Protein AF-A0A2D4SLF9-F1 (afdb_monomer)

Sequence (231 aa):
MPEAYGYCLYKFSGGFRSAQEIEHFCPQAGAWEMECRHAWVSGRMQPDSGYKTEDLIKVCGENPDCTFELIDFRPENDILAQIDLCTNHVKKHIQDCVGHAMQRWWYTKPDAEEVARVLKNSSPVPDRVAFYAAASVQCSGIGTCEGDPYLVRICKKNLRHFKKYPKTCPPQEEPKMENQFSPTELTPQAGHGAKGTNVRPPPKFDKPPQGIPPKPRQGHVAPQNKAQKNP

Radius of gyration: 27.39 Å; Cα contacts (8 Å, |Δi|>4): 243; chains: 1; bounding box: 56×65×75 Å

Solvent-accessible surface area (backbone atoms only — not comparable to full-atom values): 14034 Å² total; per-residue (Å²): 111,69,64,62,54,4,50,48,49,28,76,49,25,63,72,55,90,48,70,69,51,45,72,63,49,24,71,70,14,56,96,32,22,59,58,14,32,28,48,33,45,64,76,41,58,54,82,84,60,79,56,55,70,71,61,48,46,58,57,24,59,87,36,41,65,42,32,39,53,47,49,68,71,55,64,58,90,51,64,67,62,36,43,52,51,24,63,77,60,20,62,93,46,30,66,56,47,37,37,53,50,41,51,55,50,53,58,69,63,66,52,40,66,54,45,35,55,56,34,49,51,86,60,100,52,40,69,50,54,17,45,47,48,19,38,37,28,68,68,70,68,35,49,64,76,48,57,30,71,69,37,26,54,50,11,55,51,41,33,55,48,36,73,75,38,62,86,70,46,76,83,71,69,76,81,77,82,71,84,75,78,68,84,76,77,80,63,80,78,86,72,80,85,81,82,86,76,86,79,75,76,80,83,80,85,88,71,81,83,79,81,80,81,83,80,82,83,80,78,90,78,80,86,81,86,75,88,84,80,86,132

Mean predicted aligned error: 12.32 Å

Secondary structure (DSSP, 8-state):
-HHHHHHHHHHHGGG--SHHHHHHHGGGGGGGHHHHHHHHHHTT-SGGGS--HHHHHHHHTT-HHHHHHHHHHS--SSHHHHHHHHHHH-GGGHHHHHHHHHHHHHHT---HHHHHHHHHS--SSHHHHHHHHHHHHHHS--S-S-SSHHHHHHHHHHHHHHHH-GGGSPP-----------GGG--------------PPPPP---PPPPPPPPPPPPP-----------

pLDDT: mean 85.23, std 20.79, range [36.41, 98.69]

Foldseek 3Di:
DQQVQLVVLLVCLLVDDDLVVLVVRLVSSPVCSLSSLLVNLVNQLPPPSPDDLVSSLVSNPLPLVSNLVSCLSDDDPQLVVQLVSLVPRNPPCSQVSNLSSLLVVLLVLDAQVSLQVQLQDDHPNLLSNLLSSLLSCQVVVHHALDHDPVSSVNNVVNVVVCVVPVVPRDDSDDPPPPPVCPVPPPDPPPDDDDPDDDDDDDDDPPDDDDDDDDDDDDDDDDDDDDDDDDD

Nearest PDB structures (foldseek):
  6u1s-assembly1_A  TM=1.956E-01  e=3.935E-01  synthetic construct
  6vfk-assembly1_B  TM=1.740E-01  e=1.161E+00  synthetic construct
  5k7v-assembly1_B  TM=1.605E-01  e=1.540E+00  synthetic construct

Structure (mmCIF, N/CA/C/O backbone):
data_AF-A0A2D4SLF9-F1
#
_entry.id   AF-A0A2D4SLF9-F1
#
loop_
_atom_site.group_PDB
_atom_site.id
_atom_site.type_symbol
_atom_site.label_atom_id
_atom_site.label_alt_id
_atom_site.label_comp_id
_atom_site.label_asym_id
_atom_site.label_entity_id
_atom_site.label_seq_id
_atom_site.pdbx_PDB_ins_code
_atom_site.Cartn_x
_atom_site.Cartn_y
_atom_site.Cartn_z
_atom_site.occupancy
_atom_site.B_iso_or_equiv
_atom_site.auth_seq_id
_atom_site.auth_comp_id
_atom_site.auth_asym_id
_atom_site.auth_atom_id
_atom_site.pdbx_PDB_model_num
ATOM 1 N N . MET A 1 1 ? 12.244 15.107 -32.656 1.00 62.19 1 MET A N 1
ATOM 2 C CA . MET A 1 1 ? 12.741 13.744 -32.963 1.00 62.19 1 MET A CA 1
ATOM 3 C C . MET A 1 1 ? 12.921 12.905 -31.695 1.00 62.19 1 MET A C 1
ATOM 5 O O . MET A 1 1 ? 12.335 11.831 -31.678 1.00 62.19 1 MET A O 1
ATOM 9 N N . PRO A 1 2 ? 13.607 13.368 -30.625 1.00 78.50 2 PRO A N 1
ATOM 10 C CA . PRO A 1 2 ? 13.769 12.573 -29.394 1.00 78.50 2 PRO A CA 1
ATOM 11 C C . PRO A 1 2 ? 12.442 12.174 -28.727 1.00 78.50 2 PRO A C 1
ATOM 13 O O . PRO A 1 2 ? 12.288 11.050 -28.270 1.00 78.50 2 PRO A O 1
ATOM 16 N N . GLU A 1 3 ? 11.452 13.068 -28.756 1.00 88.44 3 GLU A N 1
ATOM 17 C CA . GLU A 1 3 ? 10.141 12.843 -28.136 1.00 88.44 3 GLU A CA 1
ATOM 18 C C . GLU A 1 3 ? 9.325 11.725 -28.807 1.00 88.44 3 GLU A C 1
ATOM 20 O O . GLU A 1 3 ? 8.738 10.895 -28.120 1.00 88.44 3 GLU A O 1
ATOM 25 N N . ALA A 1 4 ? 9.341 11.648 -30.144 1.00 94.38 4 ALA A N 1
ATOM 26 C CA . ALA A 1 4 ? 8.641 10.594 -30.881 1.00 94.38 4 ALA A CA 1
ATOM 27 C C . ALA A 1 4 ? 9.269 9.213 -30.631 1.00 94.38 4 ALA A C 1
ATOM 29 O O . ALA A 1 4 ? 8.551 8.232 -30.471 1.00 94.38 4 ALA A O 1
ATOM 30 N N . TYR A 1 5 ? 10.603 9.142 -30.556 1.00 95.31 5 TYR A N 1
ATOM 31 C CA . TYR A 1 5 ? 11.306 7.901 -30.230 1.00 95.31 5 TYR A CA 1
ATOM 32 C C . TYR A 1 5 ? 10.995 7.429 -28.804 1.00 95.31 5 TYR A C 1
ATOM 34 O O . TYR A 1 5 ? 10.638 6.268 -28.616 1.00 95.31 5 TYR A O 1
ATOM 42 N N . GLY A 1 6 ? 11.049 8.328 -27.816 1.00 96.31 6 GLY A N 1
ATOM 43 C CA . GLY A 1 6 ? 10.743 7.969 -26.431 1.00 96.31 6 GLY A CA 1
ATOM 44 C C . GLY A 1 6 ? 9.296 7.531 -26.222 1.00 96.31 6 GLY A C 1
ATOM 45 O O . GLY A 1 6 ? 9.049 6.522 -25.566 1.00 96.31 6 GLY A O 1
ATOM 46 N N . TYR A 1 7 ? 8.345 8.203 -26.877 1.00 96.62 7 TYR A N 1
ATOM 47 C CA . TYR A 1 7 ? 6.951 7.764 -26.882 1.00 96.62 7 TYR A CA 1
ATOM 48 C C . TYR A 1 7 ? 6.787 6.361 -27.484 1.00 96.62 7 TYR A C 1
ATOM 50 O O . TYR A 1 7 ? 6.051 5.542 -26.934 1.00 96.62 7 TYR A O 1
ATOM 58 N N . CYS A 1 8 ? 7.492 6.051 -28.580 1.00 97.31 8 CYS A N 1
ATOM 59 C CA . CYS A 1 8 ? 7.493 4.705 -29.154 1.00 97.31 8 CYS A CA 1
ATOM 60 C C . CYS A 1 8 ? 8.039 3.668 -28.164 1.00 97.31 8 CYS A C 1
ATOM 62 O O . CYS A 1 8 ? 7.393 2.643 -27.965 1.00 97.31 8 CYS A O 1
ATOM 64 N N . LEU A 1 9 ? 9.176 3.929 -27.507 1.00 97.06 9 LEU A N 1
ATOM 65 C CA . LEU A 1 9 ? 9.727 3.014 -26.499 1.00 97.06 9 LEU A CA 1
ATOM 66 C C . LEU A 1 9 ? 8.727 2.735 -25.374 1.00 97.06 9 LEU A C 1
ATOM 68 O O . LEU A 1 9 ? 8.498 1.575 -25.045 1.00 97.06 9 LEU A O 1
ATOM 72 N N . TYR A 1 10 ? 8.078 3.775 -24.848 1.00 96.69 10 TYR A N 1
ATOM 73 C CA . TYR A 1 10 ? 6.997 3.624 -23.875 1.00 96.69 10 TYR A CA 1
ATOM 74 C C . TYR A 1 10 ? 5.847 2.764 -24.425 1.00 96.69 10 TYR A C 1
ATOM 76 O O . TYR A 1 10 ? 5.429 1.809 -23.775 1.00 96.69 10 TYR A O 1
ATOM 84 N N . LYS A 1 11 ? 5.347 3.041 -25.636 1.00 97.56 11 LYS A N 1
ATOM 85 C CA . LYS A 1 11 ? 4.220 2.288 -26.216 1.00 97.56 11 LYS A CA 1
ATOM 86 C C . LYS A 1 11 ? 4.521 0.817 -26.472 1.00 97.56 11 LYS A C 1
ATOM 88 O O . LYS A 1 11 ? 3.605 0.003 -26.391 1.00 97.56 11 LYS A O 1
ATOM 93 N N . PHE A 1 12 ? 5.772 0.475 -26.753 1.00 97.06 12 PHE A N 1
ATOM 94 C CA . PHE A 1 12 ? 6.199 -0.906 -26.959 1.00 97.06 12 PHE A CA 1
ATOM 95 C C . PHE A 1 12 ? 6.767 -1.563 -25.698 1.00 97.06 12 PHE A C 1
ATOM 97 O O . PHE A 1 12 ? 7.133 -2.739 -25.759 1.00 97.06 12 PHE A O 1
ATOM 104 N N . SER A 1 13 ? 6.796 -0.866 -24.553 1.00 97.38 13 SER A N 1
ATOM 105 C CA . SER A 1 13 ? 7.504 -1.365 -23.377 1.00 97.38 13 SER A CA 1
ATOM 106 C C . SER A 1 13 ? 6.930 -2.670 -22.845 1.00 97.38 13 SER A C 1
ATOM 108 O O . SER A 1 13 ? 7.692 -3.528 -22.423 1.00 97.38 13 SER A O 1
ATOM 110 N N . GLY A 1 14 ? 5.621 -2.909 -22.981 1.00 95.12 14 GLY A N 1
ATOM 111 C CA . GLY A 1 14 ? 4.998 -4.185 -22.610 1.00 95.12 14 GLY A CA 1
ATOM 112 C C . GLY A 1 14 ? 5.619 -5.418 -23.291 1.00 95.12 14 GLY A C 1
ATOM 113 O O . GLY A 1 14 ? 5.587 -6.506 -22.715 1.00 95.12 14 GLY A O 1
ATOM 114 N N . GLY A 1 15 ? 6.228 -5.246 -24.472 1.00 96.81 15 GLY A N 1
ATOM 115 C CA . GLY A 1 15 ? 6.901 -6.304 -25.230 1.00 96.81 15 GLY A CA 1
ATOM 116 C C . GLY A 1 15 ? 8.320 -6.643 -24.762 1.00 96.81 15 GLY A C 1
ATOM 117 O O . GLY A 1 15 ? 8.857 -7.664 -25.195 1.00 96.81 15 GLY A O 1
ATOM 118 N N . PHE A 1 16 ? 8.927 -5.835 -23.886 1.00 97.62 16 PHE A N 1
ATOM 119 C CA . PHE A 1 16 ? 10.242 -6.141 -23.322 1.00 97.62 16 PHE A CA 1
ATOM 120 C C . PHE A 1 16 ? 10.169 -7.399 -22.454 1.00 97.62 16 PHE A C 1
ATOM 122 O O . PHE A 1 16 ? 9.265 -7.564 -21.637 1.00 97.62 16 PHE A O 1
ATOM 129 N N . ARG A 1 17 ? 11.108 -8.321 -22.628 1.00 96.94 17 ARG A N 1
ATOM 130 C CA . ARG A 1 17 ? 11.073 -9.673 -22.059 1.00 96.94 17 ARG A CA 1
ATOM 131 C C . ARG A 1 17 ? 11.616 -9.745 -20.643 1.00 96.94 17 ARG A C 1
ATOM 133 O O . ARG A 1 17 ? 11.305 -10.697 -19.936 1.00 96.94 17 ARG A O 1
ATOM 140 N N . SER A 1 18 ? 12.423 -8.773 -20.231 1.00 97.50 18 SER A N 1
ATOM 141 C CA . SER A 1 18 ? 13.117 -8.819 -18.948 1.00 97.50 18 SER A CA 1
ATOM 142 C C . SER A 1 18 ? 13.306 -7.439 -18.326 1.00 97.50 18 SER A C 1
ATOM 144 O O . SER A 1 18 ? 13.253 -6.418 -19.007 1.00 97.50 18 SER A O 1
ATOM 146 N N . ALA A 1 19 ? 13.576 -7.416 -17.019 1.00 97.19 19 ALA A N 1
ATOM 147 C CA . ALA A 1 19 ? 13.911 -6.185 -16.310 1.00 97.19 19 ALA A CA 1
ATOM 148 C C . ALA A 1 19 ? 15.219 -5.558 -16.834 1.00 97.19 19 ALA A C 1
ATOM 150 O O . ALA A 1 19 ? 15.362 -4.342 -16.836 1.00 97.19 19 ALA A O 1
ATOM 151 N N . GLN A 1 20 ? 16.160 -6.364 -17.340 1.00 97.50 20 GLN A N 1
ATOM 152 C CA . GLN A 1 20 ? 17.400 -5.854 -17.934 1.00 97.50 20 GLN A CA 1
ATOM 153 C C . GLN A 1 20 ? 17.134 -5.032 -19.201 1.00 97.50 20 GLN A C 1
ATOM 155 O O . GLN A 1 20 ? 17.800 -4.024 -19.425 1.00 97.50 20 GLN A O 1
ATOM 160 N N . GLU A 1 21 ? 16.151 -5.431 -20.016 1.00 97.88 21 GLU A N 1
ATOM 161 C CA . GLU A 1 21 ? 15.729 -4.631 -21.171 1.00 97.88 21 GLU A CA 1
ATOM 162 C C . GLU A 1 21 ? 15.117 -3.297 -20.727 1.00 97.88 21 GLU A C 1
ATOM 164 O O . GLU A 1 21 ? 15.362 -2.278 -21.366 1.00 97.88 21 GLU A O 1
ATOM 169 N N . ILE A 1 22 ? 14.408 -3.266 -19.594 1.00 97.81 22 ILE A N 1
ATOM 170 C CA . ILE A 1 22 ? 13.885 -2.020 -19.014 1.00 97.81 22 ILE A CA 1
ATOM 171 C C . ILE A 1 22 ? 14.997 -1.075 -18.595 1.00 97.81 22 ILE A C 1
ATOM 173 O O . ILE A 1 22 ? 14.979 0.090 -18.997 1.00 97.81 22 ILE A O 1
ATOM 177 N N . GLU A 1 23 ? 15.991 -1.577 -17.867 1.00 97.06 23 GLU A N 1
ATOM 178 C CA . GLU A 1 23 ? 17.140 -0.766 -17.462 1.00 97.06 23 GLU A CA 1
ATOM 179 C C . GLU A 1 23 ? 17.953 -0.256 -18.656 1.00 97.06 23 GLU A C 1
ATOM 181 O O . GLU A 1 23 ? 18.559 0.810 -18.585 1.00 97.06 23 GLU A O 1
ATOM 186 N N . HIS A 1 24 ? 17.952 -0.982 -19.776 1.00 97.19 24 HIS A N 1
ATOM 187 C CA . HIS A 1 24 ? 18.655 -0.556 -20.980 1.00 97.19 24 HIS A CA 1
ATOM 188 C C . HIS A 1 24 ? 17.857 0.446 -21.831 1.00 97.19 24 HIS A C 1
ATOM 190 O O . HIS A 1 24 ? 18.425 1.431 -22.314 1.00 97.19 24 HIS A O 1
ATOM 196 N N . PHE A 1 25 ? 16.562 0.201 -22.054 1.00 97.38 25 PHE A N 1
ATOM 197 C CA . PHE A 1 25 ? 15.760 0.953 -23.023 1.00 97.38 25 PHE A CA 1
ATOM 198 C C . PHE A 1 25 ? 14.973 2.110 -22.411 1.00 97.38 25 PHE A C 1
ATOM 200 O O . PHE A 1 25 ? 14.920 3.171 -23.031 1.00 97.38 25 PHE A O 1
ATOM 207 N N . CYS A 1 26 ? 14.378 1.968 -21.223 1.00 97.56 26 CYS A N 1
ATOM 208 C CA . CYS A 1 26 ? 13.523 3.032 -20.688 1.00 97.56 26 CYS A CA 1
ATOM 209 C C . CYS A 1 26 ? 14.265 4.352 -20.398 1.00 97.56 26 CYS A C 1
ATOM 211 O O . CYS A 1 26 ? 13.678 5.393 -20.695 1.00 97.56 26 CYS A O 1
ATOM 213 N N . PRO A 1 27 ? 15.547 4.381 -19.973 1.00 97.44 27 PRO A N 1
ATOM 214 C CA . PRO A 1 27 ? 16.298 5.640 -19.886 1.00 97.44 27 PRO A CA 1
ATOM 215 C C . PRO A 1 27 ? 16.435 6.378 -21.227 1.00 97.44 27 PRO A C 1
ATOM 217 O O . PRO A 1 27 ? 16.511 7.605 -21.281 1.00 97.44 27 PRO A O 1
ATOM 220 N N . GLN A 1 28 ? 16.411 5.646 -22.347 1.00 96.88 28 GLN A N 1
ATOM 221 C CA . GLN A 1 28 ? 16.449 6.237 -23.688 1.00 96.88 28 GLN A CA 1
ATOM 222 C C . GLN A 1 28 ? 15.110 6.882 -24.084 1.00 96.88 28 GLN A C 1
ATOM 224 O O . GLN A 1 28 ? 15.048 7.593 -25.089 1.00 96.88 28 GLN A O 1
ATOM 229 N N . ALA A 1 29 ? 14.041 6.662 -23.307 1.00 96.94 29 ALA A N 1
ATOM 230 C CA . ALA A 1 29 ? 12.733 7.264 -23.538 1.00 96.94 29 ALA A CA 1
ATOM 231 C C . ALA A 1 29 ? 12.636 8.725 -23.052 1.00 96.94 29 ALA A C 1
ATOM 233 O O . ALA A 1 29 ? 11.676 9.427 -23.388 1.00 96.94 29 ALA A O 1
ATOM 234 N N . GLY A 1 30 ? 13.638 9.214 -22.311 1.00 96.06 30 GLY A N 1
ATOM 235 C CA . GLY A 1 30 ? 13.711 10.595 -21.839 1.00 96.06 30 GLY A CA 1
ATOM 236 C C . GLY A 1 30 ? 12.534 10.942 -20.930 1.00 96.06 30 GLY A C 1
ATOM 237 O O . GLY A 1 30 ? 12.333 10.307 -19.902 1.00 96.06 30 GLY A O 1
ATOM 238 N N . ALA A 1 31 ? 11.722 11.926 -21.324 1.00 96.25 31 ALA A N 1
ATOM 239 C CA . ALA A 1 31 ? 10.555 12.347 -20.542 1.00 96.25 31 ALA A CA 1
ATOM 240 C C . ALA A 1 31 ? 9.508 11.235 -20.321 1.00 96.25 31 ALA A C 1
ATOM 242 O O . ALA A 1 31 ? 8.698 11.370 -19.417 1.00 96.25 31 ALA A O 1
ATOM 243 N N . TRP A 1 32 ? 9.545 10.163 -21.123 1.00 97.44 32 TRP A N 1
ATOM 244 C CA . TRP A 1 32 ? 8.645 9.007 -21.029 1.00 97.44 32 TRP A CA 1
ATOM 245 C C . TRP A 1 32 ? 9.240 7.826 -20.244 1.00 97.44 32 TRP A C 1
ATOM 247 O O . TRP A 1 32 ? 8.686 6.727 -20.279 1.00 97.44 32 TRP A O 1
ATOM 257 N N . GLU A 1 33 ? 10.402 7.986 -19.598 1.00 97.44 33 GLU A N 1
ATOM 258 C CA . GLU A 1 33 ? 11.064 6.888 -18.879 1.00 97.44 33 GLU A CA 1
ATOM 259 C C . GLU A 1 33 ? 10.162 6.288 -17.789 1.00 97.44 33 GLU A C 1
ATOM 261 O O . GLU A 1 33 ? 10.050 5.064 -17.681 1.00 97.44 33 GLU A O 1
ATOM 266 N N . MET A 1 34 ? 9.492 7.133 -17.000 1.00 97.88 34 MET A N 1
ATOM 267 C CA . MET A 1 34 ? 8.648 6.676 -15.894 1.00 97.88 34 MET A CA 1
ATOM 268 C C . MET A 1 34 ? 7.424 5.902 -16.390 1.00 97.88 34 MET A C 1
ATOM 270 O O . MET A 1 34 ? 7.098 4.859 -15.822 1.00 97.88 34 MET A O 1
ATOM 274 N N . GLU A 1 35 ? 6.781 6.358 -17.464 1.00 97.69 35 GLU A N 1
ATOM 275 C CA . GLU A 1 35 ? 5.655 5.684 -18.110 1.00 97.69 35 GLU A CA 1
ATOM 276 C C . GLU A 1 35 ? 6.099 4.389 -18.797 1.00 97.69 35 GLU A C 1
ATOM 278 O O . GLU A 1 35 ? 5.378 3.392 -18.761 1.00 97.69 35 GLU A O 1
ATOM 283 N N . CYS A 1 36 ? 7.297 4.373 -19.394 1.00 98.31 36 CYS A N 1
ATOM 284 C CA . CYS A 1 36 ? 7.906 3.181 -19.984 1.00 98.31 36 CYS A CA 1
ATOM 285 C C . CYS A 1 36 ? 8.061 2.066 -18.942 1.00 98.31 36 CYS A C 1
ATOM 287 O O . CYS A 1 36 ? 7.585 0.948 -19.170 1.00 98.31 36 CYS A O 1
ATOM 289 N N . ARG A 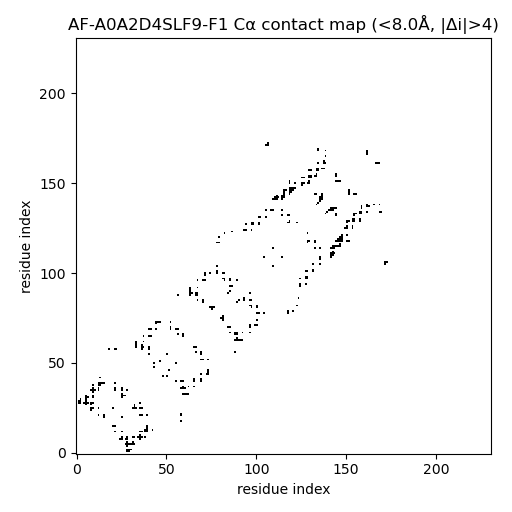1 37 ? 8.658 2.392 -17.786 1.00 98.50 37 ARG A N 1
ATOM 290 C CA . ARG A 1 37 ? 8.835 1.475 -16.648 1.00 98.50 37 ARG A CA 1
ATOM 291 C C . ARG A 1 37 ? 7.490 1.018 -16.085 1.00 98.50 37 ARG A C 1
ATOM 293 O O . ARG A 1 37 ? 7.268 -0.183 -15.935 1.00 98.50 37 ARG A O 1
ATOM 300 N N . HIS A 1 38 ? 6.576 1.960 -15.843 1.00 98.31 38 HIS A N 1
ATOM 301 C CA . HIS A 1 38 ? 5.242 1.684 -15.303 1.00 98.31 38 HIS A CA 1
ATOM 302 C C . HIS A 1 38 ? 4.456 0.720 -16.189 1.00 98.31 38 HIS A C 1
ATOM 304 O O . HIS A 1 38 ? 4.029 -0.324 -15.708 1.00 98.31 38 HIS A O 1
ATOM 310 N N . ALA A 1 39 ? 4.354 0.984 -17.494 1.00 98.12 39 ALA A N 1
ATOM 311 C CA . ALA A 1 39 ? 3.613 0.122 -18.413 1.00 98.12 39 ALA A CA 1
ATOM 312 C C . ALA A 1 39 ? 4.154 -1.319 -18.462 1.00 98.12 39 ALA A C 1
ATOM 314 O O . ALA A 1 39 ? 3.374 -2.269 -18.566 1.00 98.12 39 ALA A O 1
ATOM 315 N N . TRP A 1 40 ? 5.473 -1.507 -18.341 1.00 98.50 40 TRP A N 1
ATOM 316 C CA . TRP A 1 40 ? 6.051 -2.849 -18.273 1.00 98.50 40 TRP A CA 1
ATOM 317 C C . TRP A 1 40 ? 5.707 -3.574 -16.967 1.00 98.50 40 TRP A C 1
ATOM 319 O O . TRP A 1 40 ? 5.371 -4.764 -17.011 1.00 98.50 40 TRP A O 1
ATOM 329 N N . VAL A 1 41 ? 5.760 -2.869 -15.827 1.00 98.62 41 VAL A N 1
ATOM 330 C CA . VAL A 1 41 ? 5.385 -3.411 -14.509 1.00 98.62 41 VAL A CA 1
ATOM 331 C C . VAL A 1 41 ? 3.901 -3.765 -14.472 1.00 98.62 41 VAL A C 1
ATOM 333 O O . VAL A 1 41 ? 3.568 -4.868 -14.043 1.00 98.62 41 VAL A O 1
ATOM 336 N N . SER A 1 42 ? 3.014 -2.905 -14.985 1.00 98.00 42 SER A N 1
ATOM 337 C CA . SER A 1 42 ? 1.567 -3.161 -15.042 1.00 98.00 42 SER A CA 1
ATOM 338 C C . SER A 1 42 ? 1.236 -4.464 -15.773 1.00 98.00 42 SER A C 1
ATOM 340 O O . SER A 1 42 ? 0.397 -5.234 -15.314 1.00 98.00 42 SER A O 1
ATOM 342 N N . GLY A 1 43 ? 1.957 -4.786 -16.854 1.00 97.38 43 GLY A N 1
ATOM 343 C CA . GLY A 1 43 ? 1.808 -6.062 -17.568 1.00 97.38 43 GLY A CA 1
ATOM 344 C C . GLY A 1 43 ? 2.270 -7.304 -16.788 1.00 97.38 43 GLY A C 1
ATOM 345 O O . GLY A 1 43 ? 2.115 -8.418 -17.279 1.00 97.38 43 GLY A O 1
ATOM 346 N N . ARG A 1 44 ? 2.861 -7.133 -15.599 1.00 98.12 44 ARG A N 1
ATOM 347 C CA . ARG A 1 44 ? 3.464 -8.189 -14.765 1.00 98.12 44 ARG A CA 1
ATOM 348 C C . ARG A 1 44 ? 2.980 -8.171 -13.322 1.00 98.12 44 ARG A C 1
ATOM 350 O O . ARG A 1 44 ? 3.512 -8.920 -12.508 1.00 98.12 44 ARG A O 1
ATOM 357 N N . MET A 1 45 ? 1.964 -7.376 -12.994 1.00 97.31 45 MET A N 1
ATOM 358 C CA . MET A 1 45 ? 1.424 -7.310 -11.634 1.00 97.31 45 MET A CA 1
ATOM 359 C C . MET A 1 45 ? 0.705 -8.596 -11.203 1.00 97.31 45 MET A C 1
ATOM 361 O O . MET A 1 45 ? 0.557 -8.823 -10.009 1.00 97.31 45 MET A O 1
ATOM 365 N N . GLN A 1 46 ? 0.315 -9.491 -12.114 1.00 97.25 46 GLN A N 1
ATOM 366 C CA . GLN A 1 46 ? -0.282 -10.776 -11.725 1.00 97.25 46 GLN A CA 1
ATOM 367 C C . GLN A 1 46 ? 0.719 -11.652 -10.950 1.00 97.25 46 GLN A C 1
ATOM 369 O O . GLN A 1 46 ? 1.884 -11.690 -11.350 1.00 97.25 46 GLN A O 1
ATOM 374 N N . PRO A 1 47 ? 0.331 -12.341 -9.856 1.00 91.81 47 PRO A N 1
ATOM 375 C CA . PRO A 1 47 ? 1.256 -13.142 -9.040 1.00 91.81 47 PRO A CA 1
ATOM 376 C C . PRO A 1 47 ? 2.000 -14.252 -9.800 1.00 91.81 47 PRO A C 1
ATOM 378 O O . PRO A 1 47 ? 3.109 -14.623 -9.423 1.00 91.81 47 PRO A O 1
ATOM 381 N N . ASP A 1 48 ? 1.419 -14.761 -10.885 1.00 95.62 48 ASP A N 1
ATOM 382 C CA . ASP A 1 48 ? 1.979 -15.808 -11.745 1.00 95.62 48 ASP A CA 1
ATOM 383 C C . ASP A 1 48 ? 2.943 -15.280 -12.825 1.00 95.62 48 ASP A C 1
ATOM 385 O O . ASP A 1 48 ? 3.489 -16.064 -13.599 1.00 95.62 48 ASP A O 1
ATOM 389 N N . SER A 1 49 ? 3.232 -13.972 -12.851 1.00 96.44 49 SER A N 1
ATOM 390 C CA . SER A 1 49 ? 4.135 -13.360 -13.837 1.00 96.44 49 SER A CA 1
ATOM 391 C C . SER A 1 49 ? 5.595 -13.822 -13.742 1.00 96.44 49 SER A C 1
ATOM 393 O O . SER A 1 49 ? 6.412 -13.461 -14.590 1.00 96.44 49 SER A O 1
ATOM 395 N N . GLY A 1 50 ? 5.948 -14.581 -12.700 1.00 96.75 50 GLY A N 1
ATOM 396 C CA . GLY A 1 50 ? 7.313 -15.033 -12.422 1.00 96.75 50 GLY A CA 1
ATOM 397 C C . GLY A 1 50 ? 8.208 -13.975 -11.768 1.00 96.75 50 GLY A C 1
ATOM 398 O O . GLY A 1 50 ? 9.361 -14.269 -11.459 1.00 96.75 50 GLY A O 1
ATOM 399 N N . TYR A 1 51 ? 7.692 -12.766 -11.520 1.00 97.81 51 TYR A N 1
ATOM 400 C CA . TYR A 1 51 ? 8.412 -11.696 -10.828 1.00 97.81 51 TYR A CA 1
ATOM 401 C C . TYR A 1 51 ? 7.953 -11.548 -9.383 1.00 97.81 51 TYR A C 1
ATOM 403 O O . TYR A 1 51 ? 6.752 -11.531 -9.102 1.00 97.81 51 TYR A O 1
ATOM 411 N N . LYS A 1 52 ? 8.910 -11.357 -8.473 1.00 97.56 52 LYS A N 1
ATOM 412 C CA . LYS A 1 52 ? 8.635 -10.979 -7.084 1.00 97.56 52 LYS A CA 1
ATOM 413 C C . LYS A 1 52 ? 8.264 -9.500 -6.983 1.00 97.56 52 LYS A C 1
ATOM 415 O O . LYS A 1 52 ? 8.686 -8.695 -7.814 1.00 97.56 52 LYS A O 1
ATOM 420 N N . THR A 1 53 ? 7.494 -9.141 -5.959 1.00 97.56 53 THR A N 1
ATOM 421 C CA . THR A 1 53 ? 7.060 -7.755 -5.729 1.00 97.56 53 THR A CA 1
ATOM 422 C C . THR A 1 53 ? 8.255 -6.819 -5.553 1.00 97.56 53 THR A C 1
ATOM 424 O O . THR A 1 53 ? 8.285 -5.754 -6.163 1.00 97.56 53 THR A O 1
ATOM 427 N N . GLU A 1 54 ? 9.297 -7.235 -4.832 1.00 97.56 54 GLU A N 1
ATOM 428 C CA . GLU A 1 54 ? 10.490 -6.416 -4.585 1.00 97.56 54 GLU A CA 1
ATOM 429 C C . GLU A 1 54 ? 11.266 -6.123 -5.871 1.00 97.56 54 GLU A C 1
ATOM 431 O O . GLU A 1 54 ? 11.854 -5.052 -6.016 1.00 97.56 54 GLU A O 1
ATOM 436 N N . ASP A 1 55 ? 11.274 -7.063 -6.817 1.00 98.00 55 ASP A N 1
ATOM 437 C CA . ASP A 1 55 ? 11.945 -6.869 -8.100 1.00 98.00 55 ASP A CA 1
ATOM 438 C C . ASP A 1 55 ? 11.156 -5.909 -8.993 1.00 98.00 55 ASP A C 1
ATOM 440 O O . ASP A 1 55 ? 11.751 -5.049 -9.639 1.00 98.00 55 ASP A O 1
ATOM 444 N N . LEU A 1 56 ? 9.823 -5.976 -8.969 1.00 98.25 56 LEU A 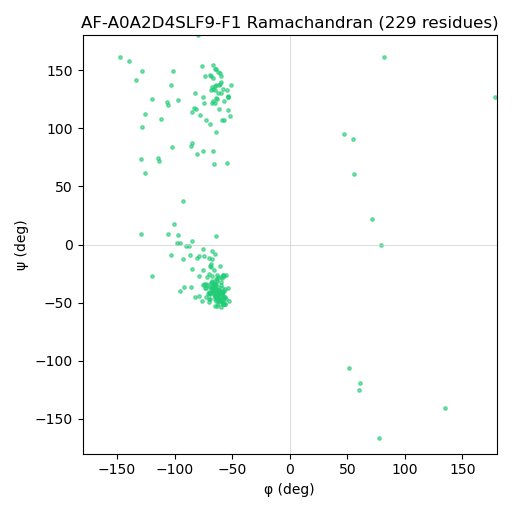N 1
ATOM 445 C CA . LEU A 1 56 ? 8.971 -5.024 -9.684 1.00 98.25 56 LEU A CA 1
ATOM 446 C C . LEU A 1 56 ? 9.040 -3.610 -9.078 1.00 98.25 56 LEU A C 1
ATOM 448 O O . LEU A 1 56 ? 9.092 -2.639 -9.832 1.00 98.25 56 LEU A O 1
ATOM 452 N N . ILE A 1 57 ? 9.134 -3.483 -7.748 1.00 98.12 57 ILE A N 1
ATOM 453 C CA . ILE A 1 57 ? 9.350 -2.192 -7.069 1.00 98.12 57 ILE A CA 1
ATOM 454 C C . ILE A 1 57 ? 10.656 -1.545 -7.548 1.00 98.12 57 ILE A C 1
ATOM 456 O O . ILE A 1 57 ? 10.677 -0.351 -7.841 1.00 98.12 57 ILE A O 1
ATOM 460 N N . LYS A 1 58 ? 11.744 -2.317 -7.688 1.00 97.81 58 LYS A N 1
ATOM 461 C CA . LYS A 1 58 ? 13.012 -1.786 -8.222 1.00 97.81 58 LYS A CA 1
ATOM 462 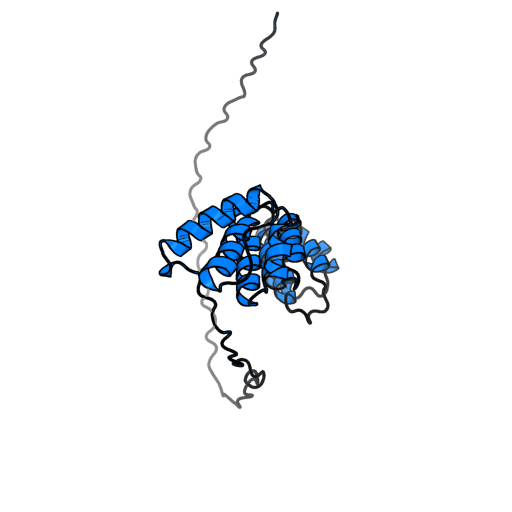C C . LYS A 1 58 ? 12.844 -1.254 -9.645 1.00 97.81 58 LYS A C 1
ATOM 464 O O . LYS A 1 58 ? 13.370 -0.188 -9.947 1.00 97.81 58 LYS A O 1
ATOM 469 N N . VAL A 1 59 ? 12.090 -1.959 -10.493 1.00 98.12 59 VAL A N 1
ATOM 470 C CA . VAL A 1 59 ? 11.847 -1.541 -11.884 1.00 98.12 59 VAL A CA 1
ATOM 471 C C . VAL A 1 59 ? 11.014 -0.259 -11.960 1.00 98.12 59 VAL A C 1
ATOM 473 O O . VAL A 1 59 ? 11.300 0.585 -12.814 1.00 98.12 59 VAL A O 1
ATOM 476 N N . CYS A 1 60 ? 10.040 -0.069 -11.058 1.00 97.94 60 CYS A N 1
ATOM 477 C CA . CYS A 1 60 ? 9.305 1.197 -10.932 1.00 97.94 60 CYS A CA 1
ATOM 478 C C . CYS A 1 60 ? 10.236 2.396 -10.672 1.00 97.94 60 CYS A C 1
ATOM 480 O O . CYS A 1 60 ? 9.903 3.524 -11.047 1.00 97.94 60 CYS A O 1
ATOM 482 N N . GLY A 1 61 ? 11.406 2.170 -10.064 1.00 95.00 61 GLY A N 1
ATOM 483 C CA . GLY A 1 61 ? 12.398 3.203 -9.796 1.00 95.00 61 GLY A CA 1
ATOM 484 C C . GLY A 1 61 ? 11.834 4.305 -8.902 1.00 95.00 61 GLY A C 1
ATOM 485 O O . GLY A 1 61 ? 11.325 4.049 -7.814 1.00 95.00 61 GLY A O 1
ATOM 486 N N . GLU A 1 62 ? 11.920 5.554 -9.358 1.00 94.38 62 GLU A N 1
ATOM 487 C CA . GLU A 1 62 ? 11.408 6.700 -8.602 1.00 94.38 62 GLU A CA 1
ATOM 488 C C . GLU A 1 62 ? 9.931 7.017 -8.863 1.00 94.38 62 GLU A C 1
ATOM 490 O O . GLU A 1 62 ? 9.412 7.934 -8.226 1.00 94.38 62 GLU A O 1
ATOM 495 N N . ASN A 1 63 ? 9.248 6.277 -9.748 1.00 96.12 63 ASN A N 1
ATOM 496 C CA . ASN A 1 63 ? 7.843 6.513 -10.077 1.00 96.12 63 ASN A CA 1
ATOM 497 C C . ASN A 1 63 ? 6.929 6.070 -8.907 1.00 96.12 63 ASN A C 1
ATOM 499 O O . ASN A 1 63 ? 6.741 4.863 -8.687 1.00 96.12 63 ASN A O 1
ATOM 503 N N . PRO A 1 64 ? 6.335 7.020 -8.154 1.00 94.69 64 PRO A N 1
ATOM 504 C CA . PRO A 1 64 ? 5.512 6.692 -6.997 1.00 94.69 64 PRO A CA 1
ATOM 505 C C . PRO A 1 64 ? 4.168 6.071 -7.395 1.00 94.69 64 PRO A C 1
ATOM 507 O O . PRO A 1 64 ? 3.645 5.268 -6.628 1.00 94.69 64 PRO A O 1
ATOM 510 N N . ASP A 1 65 ? 3.641 6.397 -8.578 1.00 96.12 65 ASP A N 1
ATOM 511 C CA . ASP A 1 65 ? 2.347 5.906 -9.059 1.00 96.12 65 ASP A CA 1
ATOM 512 C C . ASP A 1 65 ? 2.471 4.418 -9.434 1.00 96.12 65 ASP A C 1
ATOM 514 O O . ASP A 1 65 ? 1.690 3.592 -8.968 1.00 96.12 65 ASP A O 1
ATOM 518 N N . CYS A 1 66 ? 3.546 4.050 -10.147 1.00 98.00 66 CYS A N 1
ATOM 519 C CA . CYS A 1 66 ? 3.894 2.651 -10.437 1.00 98.00 66 CYS A CA 1
ATOM 520 C C . CYS A 1 66 ? 4.012 1.813 -9.158 1.00 98.00 66 CYS A C 1
ATOM 522 O O . CYS A 1 66 ? 3.466 0.713 -9.064 1.00 98.00 66 CYS A O 1
ATOM 524 N N . THR A 1 67 ? 4.719 2.345 -8.158 1.00 98.12 67 THR A N 1
ATOM 525 C CA . THR A 1 67 ? 4.976 1.627 -6.905 1.00 98.12 67 THR A CA 1
ATOM 526 C C . THR A 1 67 ? 3.713 1.487 -6.061 1.00 98.12 67 THR A C 1
ATOM 528 O O . THR A 1 67 ? 3.462 0.421 -5.503 1.00 98.12 67 THR A O 1
ATOM 531 N N . PHE A 1 68 ? 2.901 2.545 -5.990 1.00 98.31 68 PHE A N 1
ATOM 532 C CA . PHE A 1 68 ? 1.607 2.528 -5.317 1.00 98.31 68 PHE A CA 1
ATOM 533 C C . PHE A 1 68 ? 0.670 1.483 -5.924 1.00 98.31 68 PHE A C 1
ATOM 535 O O . PHE A 1 68 ? 0.186 0.619 -5.198 1.00 98.31 68 PHE A O 1
ATOM 542 N N . GLU A 1 69 ? 0.462 1.526 -7.243 1.00 98.06 69 GLU A N 1
ATOM 543 C CA . GLU A 1 69 ? -0.417 0.581 -7.935 1.00 98.06 69 GLU A CA 1
ATOM 544 C C . GLU A 1 69 ? 0.047 -0.864 -7.743 1.00 98.06 69 GLU A C 1
ATOM 546 O O . GLU A 1 69 ? -0.767 -1.737 -7.454 1.00 98.06 69 GLU A O 1
ATOM 551 N N . LEU A 1 70 ? 1.356 -1.121 -7.836 1.00 98.38 70 LEU A N 1
ATOM 552 C CA . LEU A 1 70 ? 1.922 -2.451 -7.619 1.00 98.38 70 LEU A CA 1
ATOM 553 C C . LEU A 1 70 ? 1.642 -2.976 -6.203 1.00 98.38 70 LEU A C 1
ATOM 555 O O . LEU A 1 70 ? 1.214 -4.119 -6.052 1.00 98.38 70 LEU A O 1
ATOM 559 N N . ILE A 1 71 ? 1.898 -2.159 -5.179 1.00 98.19 71 ILE A N 1
ATOM 560 C CA . ILE A 1 71 ? 1.717 -2.532 -3.768 1.00 98.19 71 ILE A CA 1
ATOM 561 C C . ILE A 1 71 ? 0.234 -2.702 -3.419 1.00 98.19 71 ILE A C 1
ATOM 56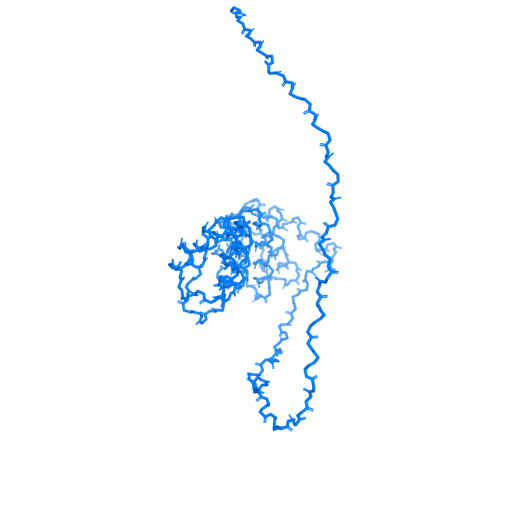3 O O . ILE A 1 71 ? -0.111 -3.537 -2.581 1.00 98.19 71 ILE A O 1
ATOM 567 N N . ASP A 1 72 ? -0.653 -1.924 -4.042 1.00 97.62 72 ASP A N 1
ATOM 568 C CA . ASP A 1 72 ? -2.091 -2.071 -3.829 1.00 97.62 72 ASP A CA 1
ATOM 569 C C . ASP A 1 72 ? -2.654 -3.305 -4.551 1.00 97.62 72 ASP A C 1
ATOM 571 O O . ASP A 1 72 ? -3.519 -3.994 -4.010 1.00 97.62 72 ASP A O 1
ATOM 575 N N . PHE A 1 73 ? -2.110 -3.632 -5.729 1.00 97.94 73 PHE A N 1
ATOM 576 C CA . PHE A 1 73 ? -2.476 -4.822 -6.499 1.00 97.94 73 PHE A CA 1
ATOM 577 C C . PHE A 1 73 ? -1.950 -6.124 -5.877 1.00 97.94 73 PHE A C 1
ATOM 579 O O . PHE A 1 73 ? -2.634 -7.147 -5.915 1.00 97.94 73 PHE A O 1
ATOM 586 N N . ARG A 1 74 ? -0.739 -6.105 -5.305 1.00 97.50 74 ARG A N 1
ATOM 587 C CA . ARG A 1 74 ? -0.090 -7.258 -4.659 1.00 97.50 74 ARG A CA 1
ATOM 588 C C . ARG A 1 74 ? 0.067 -7.039 -3.157 1.00 97.50 74 ARG A C 1
ATOM 590 O O . ARG A 1 74 ? 1.182 -6.809 -2.687 1.00 97.50 74 ARG A O 1
ATOM 597 N N . PRO A 1 75 ? -1.027 -7.093 -2.395 1.00 97.56 75 PRO A N 1
ATOM 598 C CA . PRO A 1 75 ? -0.937 -6.820 -0.981 1.00 97.56 75 PRO A CA 1
ATOM 599 C C . PRO A 1 75 ? -0.285 -7.958 -0.202 1.00 97.56 75 PRO A C 1
ATOM 601 O O . PRO A 1 75 ? -0.524 -9.134 -0.473 1.00 97.56 75 PRO A O 1
ATOM 604 N N . GLU A 1 76 ? 0.460 -7.587 0.830 1.00 97.69 76 GLU A N 1
ATOM 605 C CA . GLU A 1 76 ? 0.892 -8.502 1.874 1.00 97.69 76 GLU A CA 1
ATOM 606 C C . GLU A 1 76 ? -0.298 -8.959 2.723 1.00 97.69 76 GLU A C 1
ATOM 608 O O . GLU A 1 76 ? -1.229 -8.196 3.003 1.00 97.69 76 GLU A O 1
ATOM 613 N N . ASN A 1 77 ? -0.244 -10.217 3.165 1.00 96.62 77 ASN A N 1
ATOM 614 C CA . ASN A 1 77 ? -1.264 -10.784 4.050 1.00 96.62 77 ASN A CA 1
ATOM 615 C C . ASN A 1 77 ? -1.161 -10.228 5.478 1.00 96.62 77 ASN A C 1
ATOM 617 O O . ASN A 1 77 ? -2.179 -10.066 6.148 1.00 96.62 77 ASN A O 1
ATOM 621 N N . ASP A 1 78 ? 0.058 -9.940 5.953 1.00 98.25 78 ASP A N 1
ATOM 622 C CA . ASP A 1 78 ? 0.258 -9.264 7.235 1.00 98.25 78 ASP A CA 1
ATOM 623 C C . ASP A 1 78 ? 0.124 -7.751 7.047 1.00 98.25 78 ASP A C 1
ATOM 625 O O . ASP A 1 78 ? 0.922 -7.112 6.359 1.00 98.25 78 ASP A O 1
ATOM 629 N N . ILE A 1 79 ? -0.872 -7.164 7.707 1.00 98.31 79 ILE A N 1
ATOM 630 C CA . ILE A 1 79 ? -1.143 -5.730 7.636 1.00 98.31 79 ILE A CA 1
ATOM 631 C C . ILE A 1 79 ? 0.034 -4.872 8.110 1.00 98.31 79 ILE A C 1
ATOM 633 O O . ILE A 1 79 ? 0.243 -3.787 7.572 1.00 98.31 79 ILE A O 1
ATOM 637 N N . LEU A 1 80 ? 0.834 -5.334 9.077 1.00 98.44 80 LEU A N 1
ATOM 638 C CA . LEU A 1 80 ? 1.992 -4.564 9.537 1.00 98.44 80 LEU A CA 1
ATOM 639 C C . LEU A 1 80 ? 3.092 -4.540 8.474 1.00 98.44 80 LEU A C 1
ATOM 641 O O . LEU A 1 80 ? 3.613 -3.470 8.169 1.00 98.44 80 LEU A O 1
ATOM 645 N N . ALA A 1 81 ? 3.349 -5.681 7.828 1.00 98.38 81 ALA A N 1
ATOM 646 C CA . ALA A 1 81 ? 4.258 -5.751 6.688 1.00 98.38 81 ALA A CA 1
ATOM 647 C C . ALA A 1 81 ? 3.769 -4.870 5.523 1.00 98.38 81 ALA A C 1
ATOM 649 O O . ALA A 1 81 ? 4.561 -4.144 4.924 1.00 98.38 81 ALA A O 1
ATOM 650 N N . GLN A 1 82 ? 2.458 -4.850 5.248 1.00 98.38 82 GLN A N 1
ATOM 651 C CA . GLN A 1 82 ? 1.877 -3.969 4.231 1.00 98.38 82 GLN A CA 1
ATOM 652 C C . GLN A 1 82 ? 2.054 -2.479 4.574 1.00 98.38 82 GLN A C 1
ATOM 654 O O . GLN A 1 82 ? 2.359 -1.675 3.691 1.00 98.38 82 GLN A O 1
ATOM 659 N N . ILE A 1 83 ? 1.863 -2.086 5.839 1.00 98.44 83 ILE A N 1
ATOM 660 C CA . ILE A 1 83 ? 2.068 -0.701 6.296 1.00 98.44 83 ILE A CA 1
ATOM 661 C C . ILE A 1 83 ? 3.535 -0.296 6.130 1.00 98.44 83 ILE A C 1
ATOM 663 O O . ILE A 1 83 ? 3.806 0.808 5.646 1.00 98.44 83 ILE A O 1
ATOM 667 N N . ASP A 1 84 ? 4.470 -1.177 6.479 1.00 98.06 84 ASP A N 1
ATOM 668 C CA . ASP A 1 84 ? 5.902 -0.942 6.291 1.00 98.06 84 ASP A CA 1
ATOM 669 C C . ASP A 1 84 ? 6.242 -0.792 4.804 1.00 98.06 84 ASP A C 1
ATOM 671 O O . ASP A 1 84 ? 6.937 0.151 4.415 1.00 98.06 84 ASP A O 1
ATOM 675 N N . LEU A 1 85 ? 5.683 -1.651 3.948 1.00 97.38 85 LEU A N 1
ATOM 676 C CA . LEU A 1 85 ? 5.875 -1.587 2.500 1.00 97.38 85 LEU A CA 1
ATOM 677 C C . LEU A 1 85 ? 5.352 -0.260 1.918 1.00 97.38 85 LEU A C 1
ATOM 679 O O . LEU A 1 85 ? 6.075 0.430 1.193 1.00 97.38 85 LEU A O 1
ATOM 683 N N . CYS A 1 86 ? 4.142 0.163 2.302 1.00 98.12 86 CYS A N 1
ATOM 684 C CA . CYS A 1 86 ? 3.588 1.470 1.932 1.00 98.12 86 CYS A CA 1
ATOM 685 C C . CYS A 1 86 ? 4.496 2.624 2.389 1.00 98.12 86 CYS A C 1
ATOM 687 O O . CYS A 1 86 ? 4.755 3.562 1.632 1.00 98.12 86 CYS A O 1
ATOM 689 N N . THR A 1 87 ? 4.985 2.557 3.628 1.00 96.94 87 THR A N 1
ATOM 690 C CA . THR A 1 87 ? 5.803 3.609 4.242 1.00 96.94 87 THR A CA 1
ATOM 691 C C . THR A 1 87 ? 7.134 3.783 3.524 1.00 96.94 87 THR A C 1
ATOM 693 O O . THR A 1 87 ? 7.545 4.910 3.241 1.00 96.94 87 THR A O 1
ATOM 696 N N . ASN A 1 88 ? 7.787 2.674 3.189 1.00 96.94 88 ASN A N 1
ATOM 697 C CA . ASN A 1 88 ? 9.132 2.688 2.630 1.00 96.94 88 ASN A CA 1
ATOM 698 C C . ASN A 1 88 ? 9.160 3.040 1.137 1.00 96.94 88 ASN A C 1
ATOM 700 O O . ASN A 1 88 ? 10.155 3.590 0.664 1.00 96.94 88 ASN A O 1
ATOM 704 N N . HIS A 1 89 ? 8.086 2.758 0.391 1.00 97.19 89 HIS A N 1
ATOM 705 C CA . HIS A 1 89 ? 8.144 2.790 -1.073 1.00 97.19 89 HIS A CA 1
ATOM 706 C C . HIS A 1 89 ? 7.202 3.793 -1.749 1.00 97.19 89 HIS A C 1
ATOM 708 O O . HIS A 1 89 ? 7.527 4.303 -2.819 1.00 97.19 89 HIS A O 1
ATOM 714 N N . VAL A 1 90 ? 6.068 4.145 -1.139 1.00 95.25 90 VAL A N 1
ATOM 715 C CA . VAL A 1 90 ? 5.006 4.898 -1.834 1.00 95.25 90 VAL A CA 1
ATOM 716 C C . VAL A 1 90 ? 5.120 6.427 -1.660 1.00 95.25 90 VAL A C 1
ATOM 718 O O . VAL A 1 90 ? 4.518 7.208 -2.405 1.00 95.25 90 VAL A O 1
ATOM 721 N N . LYS A 1 91 ? 5.959 6.892 -0.723 1.00 92.31 91 LYS A N 1
ATOM 722 C CA . LYS A 1 91 ? 6.271 8.316 -0.479 1.00 92.31 91 LYS A CA 1
ATOM 723 C C . LYS A 1 91 ? 5.001 9.175 -0.324 1.00 92.31 91 LYS A C 1
ATOM 725 O O . LYS A 1 91 ? 4.327 9.117 0.701 1.00 92.31 91 LYS A O 1
ATOM 730 N N . LYS A 1 92 ? 4.665 9.980 -1.343 1.00 94.81 92 LYS A N 1
ATOM 731 C CA . LYS A 1 92 ? 3.578 10.973 -1.314 1.00 94.81 92 LYS A CA 1
ATOM 732 C C . LYS A 1 92 ? 2.179 10.348 -1.181 1.00 94.81 92 LYS A C 1
ATOM 734 O O . LYS A 1 92 ? 1.290 11.029 -0.684 1.00 94.81 92 LYS A O 1
ATOM 739 N N . HIS A 1 93 ? 1.994 9.073 -1.549 1.00 96.56 93 HIS A N 1
ATOM 740 C CA . HIS A 1 93 ? 0.701 8.373 -1.428 1.00 96.56 93 HIS A CA 1
ATOM 741 C C . HIS A 1 93 ? 0.601 7.452 -0.203 1.00 96.56 93 HIS A C 1
ATOM 743 O O . HIS A 1 93 ? -0.269 6.586 -0.153 1.00 96.56 93 HIS A O 1
ATOM 749 N N . ILE A 1 94 ? 1.468 7.614 0.806 1.00 97.56 94 ILE A N 1
ATOM 750 C CA . ILE A 1 94 ? 1.452 6.765 2.010 1.00 97.56 94 ILE A CA 1
ATOM 751 C C . ILE A 1 94 ? 0.070 6.726 2.689 1.00 97.56 94 ILE A C 1
ATOM 753 O O . ILE A 1 94 ? -0.360 5.670 3.148 1.00 97.56 94 ILE A O 1
ATOM 757 N N . GLN A 1 95 ? -0.654 7.853 2.714 1.00 97.88 95 GLN A N 1
ATOM 758 C CA . GLN A 1 95 ? -1.980 7.930 3.336 1.00 97.88 95 GLN A CA 1
ATOM 759 C C . GLN A 1 95 ? -3.040 7.110 2.608 1.00 97.88 95 GLN A C 1
ATOM 761 O O . GLN A 1 95 ? -3.904 6.532 3.273 1.00 97.88 95 GLN A O 1
ATOM 766 N N . ASP A 1 96 ? -2.968 7.060 1.281 1.00 98.06 96 ASP A N 1
ATOM 767 C CA . ASP A 1 96 ? -3.909 6.310 0.454 1.00 98.06 96 ASP A CA 1
ATOM 768 C C . ASP A 1 96 ? -3.549 4.823 0.483 1.00 98.06 96 ASP A C 1
ATOM 770 O O . ASP A 1 96 ? -4.410 3.999 0.777 1.00 98.06 96 ASP A O 1
ATOM 774 N N . CYS A 1 97 ? -2.260 4.485 0.351 1.00 98.44 97 CYS A N 1
ATOM 775 C CA . CYS A 1 97 ? -1.759 3.110 0.451 1.00 98.44 97 CYS A CA 1
ATOM 776 C C . CYS A 1 97 ? -2.131 2.445 1.779 1.00 98.44 97 CYS A C 1
ATOM 778 O O . CYS A 1 97 ? -2.742 1.377 1.795 1.00 98.44 97 CYS A O 1
ATOM 780 N N . VAL A 1 98 ? -1.845 3.100 2.910 1.00 98.50 98 VAL A N 1
ATOM 781 C CA . VAL A 1 98 ? -2.225 2.570 4.229 1.00 98.50 98 VAL A CA 1
ATOM 782 C C . VAL A 1 98 ? -3.741 2.598 4.423 1.00 98.50 98 VAL A C 1
ATOM 784 O O . VAL A 1 98 ? -4.292 1.706 5.062 1.00 98.50 98 VAL A O 1
ATOM 787 N N . GLY A 1 99 ? -4.442 3.581 3.853 1.00 98.19 99 GLY A N 1
ATOM 788 C CA . GLY A 1 99 ? -5.903 3.624 3.857 1.00 98.19 99 GLY A CA 1
ATOM 789 C C . GLY A 1 99 ? -6.531 2.396 3.191 1.00 98.19 99 GLY A C 1
ATOM 790 O O . GLY A 1 99 ? -7.388 1.758 3.803 1.00 98.19 99 GLY A O 1
ATOM 791 N N . HIS A 1 100 ? -6.075 2.042 1.986 1.00 98.31 100 HIS A N 1
ATOM 792 C CA . HIS A 1 100 ? -6.527 0.861 1.244 1.00 98.31 100 HIS A CA 1
ATOM 793 C C . HIS A 1 100 ? -6.132 -0.433 1.962 1.00 98.31 100 HIS A C 1
ATOM 795 O O . HIS A 1 100 ? -6.958 -1.332 2.117 1.00 98.31 100 HIS A O 1
ATOM 801 N N . ALA A 1 101 ? -4.902 -0.510 2.479 1.00 98.31 101 ALA A N 1
ATOM 802 C CA . ALA A 1 101 ? -4.433 -1.657 3.250 1.00 98.31 101 ALA A CA 1
ATOM 803 C C . ALA A 1 101 ? -5.302 -1.912 4.491 1.00 98.31 101 ALA A C 1
ATOM 805 O O . ALA A 1 101 ? -5.774 -3.029 4.694 1.00 98.31 101 ALA A O 1
ATOM 806 N N . MET A 1 102 ? -5.581 -0.874 5.287 1.00 98.44 102 MET A N 1
ATOM 807 C CA . MET A 1 102 ? -6.433 -0.994 6.472 1.00 98.44 102 MET A CA 1
ATOM 808 C C . MET A 1 102 ? -7.893 -1.291 6.117 1.00 98.44 102 MET A C 1
ATOM 810 O O . MET A 1 102 ? -8.563 -1.992 6.869 1.00 98.44 102 MET A O 1
ATOM 814 N N . GLN A 1 103 ? -8.385 -0.802 4.974 1.00 97.38 103 GLN A N 1
ATOM 815 C CA . GLN A 1 103 ? -9.707 -1.165 4.466 1.00 97.38 103 GLN A CA 1
ATOM 816 C C . GLN A 1 103 ? -9.781 -2.654 4.109 1.00 97.38 103 GLN A C 1
ATOM 818 O O . GLN A 1 103 ? -10.727 -3.336 4.495 1.00 97.38 103 GLN A O 1
ATOM 823 N N . ARG A 1 104 ? -8.768 -3.182 3.412 1.00 97.06 104 ARG A N 1
ATOM 824 C CA . ARG A 1 104 ? -8.672 -4.612 3.092 1.00 97.06 104 ARG A CA 1
ATOM 825 C C . ARG A 1 104 ? -8.561 -5.456 4.360 1.00 97.06 104 ARG A C 1
ATOM 827 O O . ARG A 1 104 ? -9.300 -6.424 4.493 1.00 97.06 104 ARG A O 1
ATOM 834 N N . TRP A 1 105 ? -7.727 -5.045 5.317 1.00 97.69 105 TRP A N 1
ATOM 835 C CA . TRP A 1 105 ? -7.638 -5.672 6.641 1.00 97.69 105 TRP A CA 1
ATOM 836 C C . TRP A 1 105 ? -8.974 -5.638 7.387 1.00 97.69 105 TRP A C 1
ATOM 838 O O . TRP A 1 105 ? -9.384 -6.633 7.962 1.00 97.69 105 TRP A O 1
ATOM 848 N N . TRP A 1 106 ? -9.719 -4.535 7.328 1.00 97.19 106 TRP A N 1
ATOM 849 C CA . TRP A 1 106 ? -11.057 -4.468 7.911 1.00 97.19 106 TRP A CA 1
ATOM 850 C C . TRP A 1 106 ? -11.998 -5.526 7.321 1.00 97.19 106 TRP A C 1
ATOM 852 O O . TRP A 1 106 ? -12.742 -6.175 8.060 1.00 97.19 106 TRP A O 1
ATOM 862 N N . TYR A 1 107 ? -11.942 -5.763 6.010 1.00 95.62 107 TYR A N 1
ATOM 863 C CA . TYR A 1 107 ? -12.768 -6.779 5.358 1.00 95.62 107 TYR A CA 1
ATOM 864 C C . TYR A 1 107 ? -12.415 -8.221 5.734 1.00 95.62 107 TYR A C 1
ATOM 866 O O . TYR A 1 107 ? -13.280 -9.088 5.610 1.00 95.62 107 TYR A O 1
ATOM 874 N N . THR A 1 108 ? -11.218 -8.495 6.265 1.00 95.94 108 THR A N 1
ATOM 875 C CA . THR A 1 108 ? -10.862 -9.847 6.731 1.00 95.94 108 THR A CA 1
ATOM 876 C C . THR A 1 108 ? -11.515 -10.227 8.062 1.00 95.94 108 THR A C 1
ATOM 878 O O . THR A 1 108 ? -11.388 -11.374 8.481 1.00 95.94 108 THR A O 1
ATOM 881 N N . LYS A 1 109 ? -12.258 -9.307 8.701 1.00 96.62 109 LYS A N 1
ATOM 882 C CA . LYS A 1 109 ? -12.898 -9.498 10.016 1.00 96.62 109 LYS A CA 1
ATOM 883 C C . LYS A 1 109 ? -11.865 -9.903 11.086 1.00 96.62 109 LYS A C 1
ATOM 885 O O . LYS A 1 109 ? -11.986 -10.987 11.657 1.00 96.62 109 LYS A O 1
ATOM 890 N N . PRO A 1 110 ? -10.856 -9.051 11.352 1.00 97.31 110 PRO A N 1
ATOM 891 C CA . PRO A 1 110 ? -9.783 -9.373 12.287 1.00 97.31 110 PRO A CA 1
ATOM 892 C C . PRO A 1 110 ? -10.353 -9.638 13.680 1.00 97.31 110 PRO A C 1
ATOM 894 O O . PRO A 1 110 ? -11.326 -8.997 14.085 1.00 97.31 110 PRO A O 1
ATOM 897 N N . ASP A 1 111 ? -9.744 -10.566 14.413 1.00 98.31 111 ASP A N 1
ATOM 898 C CA . ASP A 1 111 ? -10.128 -10.872 15.787 1.00 98.31 111 ASP A CA 1
ATOM 899 C C . ASP A 1 111 ? -9.562 -9.853 16.797 1.00 98.31 111 ASP A C 1
ATOM 901 O O . ASP A 1 111 ? -8.897 -8.870 16.455 1.00 98.31 111 ASP A O 1
ATOM 905 N N . ALA A 1 112 ? -9.870 -10.061 18.079 1.00 98.56 112 ALA A N 1
ATOM 906 C CA . ALA A 1 112 ? -9.451 -9.155 19.142 1.00 98.56 112 ALA A CA 1
ATOM 907 C C . ALA A 1 112 ? -7.924 -9.124 19.339 1.00 98.56 112 ALA A C 1
ATOM 909 O O . ALA A 1 112 ? -7.381 -8.071 19.685 1.00 98.56 112 ALA A O 1
ATOM 910 N N . GLU A 1 113 ? -7.239 -10.251 19.131 1.00 98.50 113 GLU A N 1
ATOM 911 C CA . GLU A 1 113 ? -5.785 -10.350 19.282 1.00 98.50 113 GLU A CA 1
ATOM 912 C C . GLU A 1 113 ? -5.083 -9.583 18.165 1.00 98.50 113 GLU A C 1
ATOM 914 O O . GLU A 1 113 ? -4.154 -8.815 18.427 1.00 98.50 113 GLU A O 1
ATOM 919 N N . GLU A 1 114 ? -5.587 -9.709 16.941 1.00 98.56 114 GLU A N 1
ATOM 920 C CA . GLU A 1 114 ? -5.099 -9.003 15.768 1.00 98.56 114 GLU A CA 1
ATOM 921 C C . GLU A 1 114 ? -5.308 -7.487 15.884 1.00 98.56 114 GLU A C 1
ATOM 923 O O . GLU A 1 114 ? -4.377 -6.712 15.654 1.00 98.56 114 GLU A O 1
ATOM 928 N N . VAL A 1 115 ? -6.486 -7.033 16.334 1.00 98.62 115 VAL A N 1
ATOM 929 C CA . VAL A 1 115 ? -6.737 -5.605 16.617 1.00 98.62 115 VAL A CA 1
ATOM 930 C C . VAL A 1 115 ? -5.735 -5.068 17.647 1.00 98.62 115 VAL A C 1
ATOM 932 O O . VAL A 1 115 ? -5.159 -3.993 17.455 1.00 98.62 115 VAL A O 1
ATOM 935 N N . ALA A 1 116 ? -5.486 -5.819 18.724 1.00 98.50 116 ALA A N 1
ATOM 936 C CA . ALA A 1 116 ? -4.519 -5.432 19.747 1.00 98.50 116 ALA A CA 1
ATOM 937 C C . ALA A 1 116 ? -3.074 -5.444 19.218 1.00 98.50 116 ALA A C 1
ATOM 939 O O . ALA A 1 116 ? -2.280 -4.574 19.584 1.00 98.50 116 ALA A O 1
ATOM 940 N N . ARG A 1 117 ? -2.715 -6.401 18.352 1.00 98.62 117 ARG A N 1
ATOM 941 C CA . ARG A 1 117 ? -1.402 -6.466 17.692 1.00 98.62 117 ARG A CA 1
ATOM 942 C C . ARG A 1 117 ? -1.173 -5.226 16.837 1.00 98.62 117 ARG A C 1
ATOM 944 O O . ARG A 1 117 ? -0.136 -4.582 16.981 1.00 98.62 117 ARG A O 1
ATOM 951 N N . VAL A 1 118 ? -2.147 -4.846 16.014 1.00 98.50 118 VAL A N 1
ATOM 952 C CA . VAL A 1 118 ? -2.058 -3.655 15.160 1.00 98.50 118 VAL A CA 1
ATOM 953 C C . VAL A 1 118 ? -1.927 -2.380 15.994 1.00 98.50 118 VAL A C 1
ATOM 955 O O . VAL A 1 118 ? -1.035 -1.577 15.742 1.00 98.50 118 VAL A O 1
ATOM 958 N N . LEU A 1 119 ? -2.742 -2.207 17.040 1.00 98.50 119 LEU A N 1
ATOM 959 C CA . LEU A 1 119 ? -2.700 -1.005 17.883 1.00 98.50 119 LEU A CA 1
ATOM 960 C C . LEU A 1 119 ? -1.438 -0.877 18.751 1.00 98.50 119 LEU A C 1
ATOM 962 O O . LEU A 1 119 ? -1.145 0.220 19.225 1.00 98.50 119 LEU A O 1
ATOM 966 N N . LYS A 1 120 ? -0.683 -1.957 18.978 1.00 98.50 120 LYS A N 1
ATOM 967 C CA . LYS A 1 120 ? 0.611 -1.913 19.685 1.00 98.50 120 LYS A CA 1
ATOM 968 C C . LYS A 1 120 ? 1.747 -1.347 18.835 1.00 98.50 120 LYS A C 1
ATOM 970 O O . LYS A 1 120 ? 2.741 -0.903 19.405 1.00 98.50 120 LYS A O 1
ATOM 975 N N . ASN A 1 121 ? 1.619 -1.370 17.512 1.00 98.19 121 ASN A N 1
ATOM 976 C CA . ASN A 1 121 ? 2.672 -0.941 16.601 1.00 98.19 121 ASN A CA 1
ATOM 977 C C . ASN A 1 121 ? 2.426 0.502 16.169 1.00 98.19 121 ASN A C 1
ATOM 979 O O . ASN A 1 121 ? 1.356 0.834 15.663 1.00 98.19 121 ASN A O 1
ATOM 983 N N . SER A 1 122 ? 3.413 1.373 16.384 1.00 97.19 122 SER A N 1
ATOM 984 C CA . SER A 1 122 ? 3.323 2.754 15.923 1.00 97.19 122 SER A CA 1
ATOM 985 C C . SER A 1 122 ? 3.233 2.795 14.397 1.00 97.19 122 SER A C 1
ATOM 987 O O . SER A 1 122 ? 3.759 1.937 13.694 1.00 97.19 122 SER A O 1
ATOM 989 N N . SER A 1 123 ? 2.535 3.800 13.873 1.00 97.12 123 SER A N 1
ATOM 990 C CA . SER A 1 123 ? 2.356 3.973 12.434 1.00 97.12 123 SER A CA 1
ATOM 991 C C . SER A 1 123 ? 2.621 5.425 12.049 1.00 97.12 123 SER A C 1
ATOM 993 O O . SER A 1 123 ? 2.194 6.326 12.779 1.00 97.12 123 SER A O 1
ATOM 995 N N . PRO A 1 124 ? 3.261 5.686 10.894 1.00 97.00 124 PRO A N 1
ATOM 996 C CA . PRO A 1 124 ? 3.380 7.035 10.339 1.00 97.00 124 PRO A CA 1
ATOM 997 C C . PRO A 1 124 ? 2.032 7.605 9.869 1.00 97.00 124 PRO A C 1
ATOM 999 O O . PRO A 1 124 ? 1.925 8.804 9.621 1.00 97.00 124 PRO A O 1
ATOM 1002 N N . VAL A 1 125 ? 0.991 6.768 9.775 1.00 97.88 125 VAL A N 1
ATOM 1003 C CA . VAL A 1 125 ? -0.371 7.150 9.367 1.00 97.88 125 VAL A CA 1
ATOM 1004 C C . VAL A 1 125 ? -1.406 6.709 10.409 1.00 97.88 125 VAL A C 1
ATOM 1006 O O . VAL A 1 125 ? -2.327 5.932 10.134 1.00 97.88 125 VAL A O 1
ATOM 1009 N N . PRO A 1 126 ? -1.283 7.228 11.642 1.00 98.12 126 PRO A N 1
ATOM 1010 C CA . PRO A 1 126 ? -2.012 6.717 12.792 1.00 98.12 126 PRO A CA 1
ATOM 1011 C C . PRO A 1 126 ? -3.518 6.965 12.703 1.00 98.12 126 PRO A C 1
ATOM 1013 O O . PRO A 1 126 ? -4.295 6.172 13.228 1.00 98.12 126 PRO A O 1
ATOM 1016 N N . ASP A 1 127 ? -3.952 8.006 11.987 1.00 98.31 127 ASP A N 1
ATOM 1017 C CA . ASP A 1 127 ? -5.374 8.274 11.758 1.00 98.31 127 ASP A CA 1
ATOM 1018 C C . ASP A 1 127 ? -6.058 7.155 10.961 1.00 98.31 127 ASP A C 1
ATOM 1020 O O . ASP A 1 127 ? -7.175 6.762 11.303 1.00 98.31 127 ASP A O 1
ATOM 1024 N N . ARG A 1 128 ? -5.391 6.600 9.935 1.00 98.19 128 ARG A N 1
ATOM 1025 C CA . ARG A 1 128 ? -5.936 5.499 9.120 1.00 98.19 128 ARG A CA 1
ATOM 1026 C C . ARG A 1 128 ? -6.020 4.209 9.929 1.00 98.19 128 ARG A C 1
ATOM 1028 O O . ARG A 1 128 ? -7.073 3.576 9.950 1.00 98.19 128 ARG A O 1
ATOM 1035 N N . VAL A 1 129 ? -4.947 3.870 10.643 1.00 98.62 129 VAL A N 1
ATOM 1036 C CA . VAL A 1 129 ? -4.884 2.666 11.486 1.00 98.62 129 VAL A CA 1
ATOM 1037 C C . VAL A 1 129 ? -5.930 2.725 12.602 1.00 98.62 129 VAL A C 1
ATOM 1039 O O . VAL A 1 129 ? -6.756 1.823 12.748 1.00 98.62 129 VAL A O 1
ATOM 1042 N N . ALA A 1 130 ? -5.961 3.825 13.357 1.00 98.56 130 ALA A N 1
ATOM 1043 C CA . ALA A 1 130 ? -6.868 3.980 14.486 1.00 98.56 130 ALA A CA 1
ATOM 1044 C C . ALA A 1 130 ? -8.343 4.126 14.075 1.00 98.56 130 ALA A C 1
ATOM 1046 O O . ALA A 1 130 ? -9.222 3.813 14.878 1.00 98.56 130 ALA A O 1
ATOM 1047 N N . PHE A 1 131 ? -8.641 4.609 12.862 1.00 98.69 131 PHE A N 1
ATOM 1048 C CA . PHE A 1 131 ? -10.008 4.645 12.333 1.00 98.69 131 PHE A CA 1
ATOM 1049 C C . PHE A 1 131 ? -10.580 3.233 12.167 1.00 98.69 131 PHE A C 1
ATOM 1051 O O . PHE A 1 131 ? -11.635 2.942 12.731 1.00 98.69 131 PHE A O 1
ATOM 1058 N N . TYR A 1 132 ? -9.869 2.347 11.463 1.00 98.44 132 TYR A N 1
ATOM 1059 C CA . TYR A 1 132 ? -10.344 0.982 11.223 1.00 98.44 132 TYR A CA 1
ATOM 1060 C C . TYR A 1 132 ? -10.295 0.109 12.480 1.00 98.44 132 TYR A C 1
ATOM 1062 O O . TYR A 1 132 ? -11.231 -0.644 12.719 1.00 98.44 132 TYR A O 1
ATOM 1070 N N . ALA A 1 133 ? -9.300 0.280 13.358 1.00 98.56 133 ALA A N 1
ATOM 1071 C CA . ALA A 1 133 ? -9.307 -0.391 14.660 1.00 98.56 133 ALA A CA 1
ATOM 1072 C C . ALA A 1 133 ? -10.521 0.021 15.519 1.00 98.56 133 ALA A C 1
ATOM 1074 O O . ALA A 1 133 ? -11.176 -0.822 16.131 1.00 98.56 133 ALA A O 1
ATOM 1075 N N . ALA A 1 134 ? -10.877 1.312 15.531 1.00 98.62 134 ALA A N 1
ATOM 1076 C CA . ALA A 1 134 ? -12.081 1.776 16.219 1.00 98.62 134 ALA A CA 1
ATOM 1077 C C . ALA A 1 134 ? -13.372 1.248 15.571 1.00 98.62 134 ALA A C 1
ATOM 1079 O O . ALA A 1 134 ? -14.344 1.009 16.289 1.00 98.62 134 ALA A O 1
ATOM 1080 N N . ALA A 1 135 ? -13.390 1.053 14.248 1.00 98.38 135 ALA A N 1
ATOM 1081 C CA . ALA A 1 135 ? -14.501 0.400 13.563 1.00 98.38 135 ALA A CA 1
ATOM 1082 C C . ALA A 1 135 ? -14.652 -1.062 14.022 1.00 98.38 135 ALA A C 1
ATOM 1084 O O . ALA A 1 135 ? -15.759 -1.453 14.386 1.00 98.38 135 ALA A O 1
ATOM 1085 N N . SER A 1 136 ? -13.565 -1.831 14.147 1.00 98.25 136 SER A N 1
ATOM 1086 C CA . SER A 1 136 ? -13.617 -3.199 14.696 1.00 98.25 136 SER A CA 1
ATOM 1087 C C . SER A 1 136 ? -14.219 -3.264 16.086 1.00 98.25 136 SER A C 1
ATOM 1089 O O . SER A 1 136 ? -15.128 -4.058 16.334 1.00 98.25 136 SER A O 1
ATOM 1091 N N . VAL A 1 137 ? -13.798 -2.361 16.963 1.00 98.38 137 VAL A N 1
ATOM 1092 C CA . VAL A 1 137 ? -14.280 -2.323 18.343 1.00 98.38 137 VAL A CA 1
ATOM 1093 C C . VAL A 1 137 ? -15.737 -1.863 18.425 1.00 98.38 137 VAL A C 1
ATOM 1095 O O . VAL A 1 137 ? -16.546 -2.512 19.080 1.00 98.38 137 VAL A O 1
ATOM 1098 N N . GLN A 1 138 ? -16.110 -0.750 17.783 1.00 98.25 138 GLN A N 1
ATOM 1099 C CA . GLN A 1 138 ? -17.449 -0.167 17.959 1.00 98.25 138 GLN A CA 1
ATOM 1100 C C . GLN A 1 138 ? -18.511 -0.766 17.035 1.00 98.25 138 GLN A C 1
ATOM 1102 O O . GLN A 1 138 ? -19.669 -0.864 17.442 1.00 98.25 138 GLN A O 1
ATOM 1107 N N . CYS A 1 139 ? -18.149 -1.092 15.797 1.00 97.62 139 CYS A N 1
ATOM 1108 C CA . CYS A 1 139 ? -19.090 -1.532 14.771 1.00 97.62 139 CYS A CA 1
ATOM 1109 C C . CYS A 1 139 ? -19.239 -3.057 14.759 1.00 97.62 139 CYS A C 1
ATOM 1111 O O . CYS A 1 139 ? -20.356 -3.538 14.597 1.00 97.62 139 CYS A O 1
ATOM 1113 N N . SER A 1 140 ? -18.152 -3.802 15.002 1.00 96.94 140 SER A N 1
ATOM 1114 C CA . SER A 1 140 ? -18.186 -5.275 15.069 1.00 96.94 140 SER A CA 1
ATOM 1115 C C . SER A 1 140 ? -18.132 -5.836 16.491 1.00 96.94 140 SER A C 1
ATOM 1117 O O . SER A 1 140 ? -18.344 -7.030 16.673 1.00 96.94 140 SER A O 1
ATOM 1119 N N . GLY A 1 141 ? -17.882 -5.004 17.508 1.00 97.31 141 GLY A N 1
ATOM 1120 C CA . GLY A 1 141 ? -17.785 -5.461 18.899 1.00 97.31 141 GLY A CA 1
ATOM 1121 C C . GLY A 1 141 ? -16.521 -6.274 19.195 1.00 97.31 141 GLY A C 1
ATOM 1122 O O . GLY A 1 141 ? -16.517 -7.053 20.146 1.00 97.31 141 GLY A O 1
ATOM 1123 N N . ILE A 1 142 ? -15.468 -6.131 18.382 1.00 97.81 142 ILE A N 1
ATOM 1124 C CA . ILE A 1 142 ? -14.248 -6.942 18.455 1.00 97.81 142 ILE A CA 1
ATOM 1125 C C . ILE A 1 142 ? -13.087 -6.129 19.037 1.00 97.81 142 ILE A C 1
ATOM 1127 O O . ILE A 1 142 ? -12.678 -5.115 18.473 1.00 97.81 142 ILE A O 1
ATOM 1131 N N . GLY A 1 143 ? -12.504 -6.628 20.129 1.00 97.75 143 GLY A N 1
ATOM 1132 C CA . GLY A 1 143 ? -11.293 -6.075 20.741 1.00 97.75 143 GLY A CA 1
ATOM 1133 C C . GLY A 1 143 ? -11.517 -4.811 21.578 1.00 97.75 143 GLY A C 1
ATOM 1134 O O . GLY A 1 143 ? -12.641 -4.456 21.936 1.00 97.75 143 GLY A O 1
ATOM 1135 N N . THR A 1 144 ? -10.421 -4.122 21.907 1.00 98.38 144 THR A N 1
ATOM 1136 C CA . THR A 1 144 ? -10.413 -2.862 22.669 1.00 98.38 144 THR A CA 1
ATOM 1137 C C . THR A 1 144 ? -9.383 -1.878 22.100 1.00 98.38 144 THR A C 1
ATOM 1139 O O . THR A 1 144 ? -8.434 -2.263 21.422 1.00 98.38 144 THR A O 1
ATOM 1142 N N . CYS A 1 145 ? -9.555 -0.575 22.366 1.00 98.31 145 CYS A N 1
ATOM 1143 C CA . CYS A 1 145 ? -8.546 0.437 22.020 1.00 98.31 145 CYS A CA 1
ATOM 1144 C C . CYS A 1 145 ? -7.425 0.468 23.077 1.00 98.31 145 CYS A C 1
ATOM 1146 O O . CYS A 1 145 ? -7.401 1.366 23.931 1.00 98.31 145 CYS A O 1
ATOM 1148 N N . GLU A 1 146 ? -6.509 -0.495 23.007 1.00 97.94 146 GLU A N 1
ATOM 1149 C CA . GLU A 1 146 ? -5.316 -0.631 23.855 1.00 97.94 146 GLU A CA 1
ATOM 1150 C C . GLU A 1 146 ? -4.056 -0.800 22.994 1.00 97.94 146 GLU A C 1
ATOM 1152 O O . GLU A 1 146 ? -4.137 -1.330 21.892 1.00 97.94 146 GLU A O 1
ATOM 1157 N N . GLY A 1 147 ? -2.896 -0.337 23.473 1.00 97.19 147 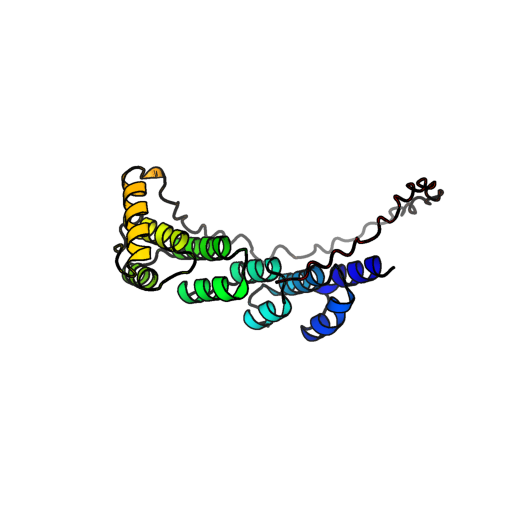GLY A N 1
ATOM 1158 C CA . GLY A 1 147 ? -1.646 -0.353 22.705 1.00 97.19 147 GLY A CA 1
ATOM 1159 C C . GLY A 1 147 ? -0.882 0.967 22.789 1.00 97.19 147 GLY A C 1
ATOM 1160 O O . GLY A 1 147 ? -0.827 1.587 23.855 1.00 97.19 147 GLY A O 1
ATOM 1161 N N . ASP A 1 148 ? -0.302 1.391 21.667 1.00 98.25 148 ASP A N 1
ATOM 1162 C CA . ASP A 1 148 ? 0.446 2.641 21.552 1.00 98.25 148 ASP A CA 1
ATOM 1163 C C . ASP A 1 148 ? -0.405 3.839 22.034 1.00 98.25 148 ASP A C 1
ATOM 1165 O O . ASP A 1 148 ? -1.530 4.039 21.556 1.00 98.25 148 ASP A O 1
ATOM 1169 N N . PRO A 1 149 ? 0.090 4.669 22.974 1.00 98.31 149 PRO A N 1
ATOM 1170 C CA . PRO A 1 149 ? -0.706 5.743 23.566 1.00 98.31 149 PRO A CA 1
ATOM 1171 C C . PRO A 1 149 ? -1.252 6.769 22.564 1.00 98.31 149 PRO A C 1
ATOM 1173 O O . PRO A 1 149 ? -2.296 7.384 22.824 1.00 98.31 149 PRO A O 1
ATOM 1176 N N . TYR A 1 150 ? -0.560 6.996 21.443 1.00 98.25 150 TYR A N 1
ATOM 1177 C CA . TYR A 1 150 ? -0.999 7.938 20.420 1.00 98.25 150 TYR A CA 1
ATOM 1178 C C . TYR A 1 150 ? -2.134 7.342 19.581 1.00 98.25 150 TYR A C 1
ATOM 1180 O O . TYR A 1 150 ? -3.198 7.964 19.476 1.00 98.25 150 TYR A O 1
ATOM 1188 N N . LEU A 1 151 ? -1.978 6.104 19.102 1.00 98.38 151 LEU A N 1
ATOM 1189 C CA . LEU A 1 151 ? -3.039 5.366 18.410 1.00 98.38 151 LEU A CA 1
ATOM 1190 C C . LEU A 1 151 ? -4.277 5.181 19.288 1.00 98.38 151 LEU A C 1
ATOM 1192 O O . LEU A 1 151 ? -5.392 5.463 18.849 1.00 98.38 151 LEU A O 1
ATOM 1196 N N . VAL A 1 152 ? -4.105 4.797 20.555 1.00 98.44 152 VAL A N 1
ATOM 1197 C CA . VAL A 1 152 ? -5.205 4.609 21.516 1.00 98.44 152 VAL A CA 1
ATOM 1198 C C . VAL A 1 152 ? -6.037 5.881 21.675 1.00 98.44 152 VAL A C 1
ATOM 1200 O O . VAL A 1 152 ? -7.269 5.824 21.744 1.00 98.44 152 VAL A O 1
ATOM 1203 N N . ARG A 1 153 ? -5.392 7.051 21.713 1.00 98.62 153 ARG A N 1
ATOM 1204 C CA . ARG A 1 153 ? -6.085 8.341 21.826 1.00 98.62 153 ARG A CA 1
ATOM 1205 C C . ARG A 1 153 ? -6.982 8.606 20.617 1.00 98.62 153 ARG A C 1
ATOM 1207 O O . ARG A 1 153 ? -8.130 9.021 20.800 1.00 98.62 153 ARG A O 1
ATOM 1214 N N . ILE A 1 154 ? -6.476 8.358 19.409 1.00 98.62 154 ILE A N 1
ATOM 1215 C CA . ILE A 1 154 ? -7.217 8.541 18.152 1.00 98.62 154 ILE A CA 1
ATOM 1216 C C . ILE A 1 154 ? -8.329 7.487 18.038 1.00 98.62 154 ILE A C 1
ATOM 1218 O O . ILE A 1 154 ? -9.476 7.832 17.752 1.00 98.62 154 ILE A O 1
ATOM 1222 N N . CYS A 1 155 ? -8.041 6.234 18.394 1.00 98.69 155 CYS A N 1
ATOM 1223 C CA . CYS A 1 155 ? -8.998 5.128 18.422 1.00 98.69 155 CYS A CA 1
ATOM 1224 C C . CYS A 1 155 ? -10.195 5.480 19.319 1.00 98.69 155 CYS A C 1
ATOM 1226 O O . CYS A 1 155 ? -11.336 5.513 18.863 1.00 98.69 155 CYS A O 1
ATOM 1228 N N . LYS A 1 156 ? -9.953 5.923 20.562 1.00 98.62 156 LYS A N 1
ATOM 1229 C CA . LYS A 1 156 ? -11.007 6.370 21.496 1.00 98.62 156 LYS A CA 1
ATOM 1230 C C . LYS A 1 156 ? -11.779 7.607 21.021 1.00 98.62 156 LYS A C 1
ATOM 1232 O O . LYS A 1 156 ? -12.917 7.823 21.449 1.00 98.62 156 LYS A O 1
ATOM 1237 N N . LYS A 1 157 ? -11.183 8.467 20.190 1.00 98.69 157 LYS A N 1
ATOM 1238 C CA . LYS A 1 157 ? -11.894 9.588 19.550 1.00 98.69 157 LYS A CA 1
ATOM 1239 C C . LYS A 1 157 ? -12.873 9.061 18.495 1.00 98.69 157 LYS A C 1
ATOM 1241 O O . LYS A 1 157 ? -14.040 9.447 18.533 1.00 98.69 157 LYS A O 1
ATOM 1246 N N . ASN A 1 158 ? -12.433 8.143 17.635 1.00 98.62 158 ASN A N 1
ATOM 1247 C CA . ASN A 1 158 ? -13.278 7.507 16.621 1.00 98.62 158 ASN A CA 1
ATOM 1248 C C . ASN A 1 158 ? -14.377 6.627 17.241 1.00 98.62 158 ASN A C 1
ATOM 1250 O O . ASN A 1 158 ? -15.525 6.732 16.822 1.00 98.62 158 ASN A O 1
ATOM 1254 N N . LEU A 1 159 ? -14.096 5.880 18.319 1.00 98.44 159 LEU A N 1
ATOM 1255 C CA . LEU A 1 159 ? -15.121 5.136 19.072 1.00 98.44 159 LEU A CA 1
ATOM 1256 C C . LEU A 1 159 ? -16.284 6.031 19.502 1.00 98.44 159 LEU A C 1
ATOM 1258 O O . LEU A 1 159 ? -17.450 5.701 19.301 1.00 98.44 159 LEU A O 1
ATOM 1262 N N . ARG A 1 160 ? -15.972 7.195 20.087 1.00 98.62 160 ARG A N 1
ATOM 1263 C CA . ARG A 1 160 ? -16.989 8.166 20.514 1.00 98.62 160 ARG A CA 1
ATOM 1264 C C . ARG A 1 160 ? -17.799 8.692 19.330 1.00 98.62 160 ARG A C 1
ATOM 1266 O O . ARG A 1 160 ? -18.999 8.909 19.481 1.00 98.62 160 ARG A O 1
ATOM 1273 N N . HIS A 1 161 ? -17.159 8.880 18.176 1.00 98.50 161 HIS A N 1
ATOM 1274 C CA . HIS A 1 161 ? -17.836 9.284 16.949 1.00 98.50 161 HIS A CA 1
ATOM 1275 C C . HIS A 1 161 ? -18.810 8.203 16.462 1.00 98.50 161 HIS A C 1
ATOM 1277 O O . HIS A 1 161 ? -19.992 8.499 16.317 1.00 98.50 161 HIS A O 1
ATOM 1283 N N . PHE A 1 162 ? -18.360 6.956 16.305 1.00 98.44 162 PHE A N 1
ATOM 1284 C CA . PHE A 1 162 ? -19.210 5.842 15.872 1.00 98.44 162 PHE A CA 1
ATOM 1285 C C . PHE A 1 162 ? -20.340 5.543 16.865 1.00 98.44 162 PHE A C 1
ATOM 1287 O O . PHE A 1 162 ? -21.474 5.322 16.455 1.00 98.44 162 PHE A O 1
ATOM 1294 N N . LYS A 1 163 ? -20.091 5.638 18.178 1.00 98.19 163 LYS A N 1
ATOM 1295 C CA . LYS A 1 163 ? -21.144 5.506 19.198 1.00 98.19 163 LYS A CA 1
ATOM 1296 C C . LYS A 1 163 ? -22.223 6.585 19.060 1.00 98.19 163 LYS A C 1
ATOM 1298 O O . LYS A 1 163 ? -23.401 6.308 19.267 1.00 98.19 163 LYS A O 1
ATOM 1303 N N . LYS A 1 164 ? -21.826 7.820 18.735 1.00 98.50 164 LYS A N 1
ATOM 1304 C CA . LYS A 1 164 ? -22.755 8.941 18.519 1.00 98.50 164 LYS A CA 1
ATOM 1305 C C . LYS A 1 164 ? -23.488 8.830 17.179 1.00 98.50 164 LYS A C 1
ATOM 1307 O O . LYS A 1 164 ? -24.650 9.219 17.096 1.00 98.50 164 LYS A O 1
ATOM 1312 N N . TYR A 1 165 ? -22.824 8.304 16.154 1.00 98.06 165 TYR A N 1
ATOM 1313 C CA . TYR A 1 165 ? -23.347 8.182 14.797 1.00 98.06 165 TYR A CA 1
ATOM 1314 C C . TYR A 1 165 ? -23.175 6.750 14.261 1.00 98.06 165 TYR A C 1
ATOM 1316 O O . TYR A 1 165 ? -22.357 6.529 13.377 1.00 98.06 165 TYR A O 1
ATOM 1324 N N . PRO A 1 166 ? -23.966 5.762 14.721 1.00 97.19 166 PRO A N 1
ATOM 1325 C CA . PRO A 1 166 ? -23.761 4.359 14.332 1.00 97.19 166 PRO A CA 1
ATOM 1326 C C . PRO A 1 166 ? -23.829 4.098 12.820 1.00 97.19 166 PRO A C 1
ATOM 1328 O O . PRO A 1 166 ? -23.198 3.178 12.315 1.00 97.19 166 PRO A O 1
ATOM 1331 N N . LYS A 1 167 ? -24.552 4.943 12.071 1.00 97.06 167 LYS A N 1
ATOM 1332 C CA . LYS A 1 167 ? -24.648 4.864 10.604 1.00 97.06 167 LYS A CA 1
ATOM 1333 C C . LYS A 1 167 ? -23.353 5.237 9.867 1.00 97.06 167 LYS A C 1
ATOM 1335 O O . LYS A 1 167 ? -23.294 5.033 8.662 1.00 97.06 167 LYS A O 1
ATOM 1340 N N . THR A 1 168 ? -22.356 5.815 10.544 1.00 96.69 168 THR A N 1
ATOM 1341 C CA . THR A 1 168 ? -21.053 6.142 9.937 1.00 96.69 168 THR A CA 1
ATOM 1342 C C . THR A 1 168 ? -20.042 5.006 10.051 1.00 96.69 168 THR A C 1
ATOM 1344 O O . THR A 1 168 ? -18.933 5.143 9.540 1.00 96.69 168 THR A O 1
ATOM 1347 N N . CYS A 1 169 ? -20.411 3.887 10.685 1.00 96.81 169 CYS A N 1
ATOM 1348 C CA . CYS A 1 169 ? -19.623 2.663 10.629 1.00 96.81 169 CYS A CA 1
ATOM 1349 C C . CYS A 1 169 ? -19.365 2.267 9.165 1.00 96.81 169 CYS A C 1
ATOM 1351 O O . CYS A 1 169 ? -20.326 2.200 8.390 1.00 96.81 169 CYS A O 1
ATOM 1353 N N . PRO A 1 170 ? -18.103 2.016 8.766 1.00 95.31 170 PRO A N 1
ATOM 1354 C CA . PRO A 1 170 ? -17.812 1.576 7.411 1.00 95.31 170 PRO A CA 1
ATOM 1355 C C . PRO A 1 170 ? -18.505 0.230 7.157 1.00 95.31 170 PRO A C 1
ATOM 1357 O O . PRO A 1 170 ? -18.480 -0.636 8.040 1.00 95.31 170 PRO A O 1
ATOM 1360 N N . PRO A 1 171 ? -19.126 0.026 5.981 1.00 93.75 171 PRO A N 1
ATOM 1361 C CA . PRO A 1 171 ? -19.703 -1.267 5.653 1.00 93.75 171 PRO A CA 1
ATOM 1362 C C . PRO A 1 171 ? -18.589 -2.312 5.661 1.00 93.75 171 PRO A C 1
ATOM 1364 O O . PRO A 1 171 ? -17.487 -2.060 5.179 1.00 93.75 171 PRO A O 1
ATOM 1367 N N . GLN A 1 172 ? -18.868 -3.477 6.226 1.00 88.50 172 GLN A N 1
ATOM 1368 C CA . GLN A 1 172 ? -18.030 -4.659 6.088 1.00 88.50 172 GLN A CA 1
ATOM 1369 C C . GLN A 1 172 ? -18.752 -5.519 5.055 1.00 88.50 172 GLN A C 1
ATOM 1371 O O . GLN A 1 172 ? -19.629 -6.301 5.414 1.00 88.50 172 GLN A O 1
ATOM 1376 N N . GLU A 1 173 ? -18.522 -5.233 3.767 1.00 75.12 173 GLU A N 1
ATOM 1377 C CA . GLU A 1 173 ? -19.210 -5.949 2.690 1.00 75.12 173 GLU A CA 1
ATOM 1378 C C . GLU A 1 173 ? -18.989 -7.452 2.874 1.00 75.12 173 GLU A C 1
ATOM 1380 O O . GLU A 1 173 ? -17.870 -7.902 3.132 1.00 75.12 173 GLU A O 1
ATOM 1385 N N . GLU A 1 174 ? -20.060 -8.241 2.776 1.00 58.09 174 GLU A N 1
ATOM 1386 C CA . GLU A 1 174 ? -19.880 -9.672 2.574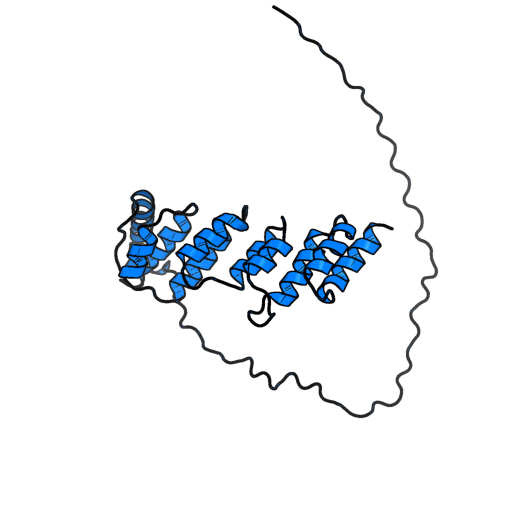 1.00 58.09 174 GLU A CA 1
ATOM 1387 C C . GLU A 1 174 ? -19.200 -9.829 1.215 1.00 58.09 174 GLU A C 1
ATOM 1389 O O . GLU A 1 174 ? -19.707 -9.262 0.240 1.00 58.09 174 GLU A O 1
ATOM 1394 N N . PRO A 1 175 ? -18.057 -10.532 1.120 1.00 55.72 175 PRO A N 1
ATOM 1395 C CA . PRO A 1 175 ? -17.423 -10.753 -0.164 1.00 55.72 175 PRO A CA 1
ATOM 1396 C C . PRO A 1 175 ? -18.446 -11.452 -1.054 1.00 55.72 175 PRO A C 1
ATOM 1398 O O . PRO A 1 175 ? -18.759 -12.627 -0.857 1.00 55.72 175 PRO A O 1
ATOM 1401 N N . LYS A 1 176 ? -18.997 -10.724 -2.028 1.00 48.88 176 LYS A N 1
ATOM 1402 C CA . LYS A 1 176 ? -19.722 -11.346 -3.125 1.00 48.88 176 LYS A CA 1
ATOM 1403 C C . LYS A 1 176 ? -18.679 -12.170 -3.861 1.00 48.88 176 LYS A C 1
ATOM 1405 O O . LYS A 1 176 ? -17.907 -11.634 -4.649 1.00 48.88 176 LYS A O 1
ATOM 1410 N N . MET A 1 177 ? -18.613 -13.465 -3.557 1.00 45.12 177 MET A N 1
ATOM 1411 C CA . MET A 1 177 ? -17.915 -14.439 -4.387 1.00 45.12 177 MET A CA 1
ATOM 1412 C C . MET A 1 177 ? -18.659 -14.544 -5.723 1.00 45.12 177 MET A C 1
ATOM 1414 O O . MET A 1 177 ? -19.314 -15.541 -6.010 1.00 45.12 177 MET A O 1
ATOM 1418 N N . GLU A 1 178 ? -18.604 -13.509 -6.552 1.00 46.88 178 GLU A N 1
ATOM 1419 C CA . GLU A 1 178 ? -18.938 -13.646 -7.958 1.00 46.88 178 GLU A CA 1
ATOM 1420 C C . GLU A 1 178 ? -17.685 -14.133 -8.677 1.00 46.88 178 GLU A C 1
ATOM 1422 O O . GLU A 1 178 ? -16.875 -13.370 -9.197 1.00 46.88 178 GLU A O 1
ATOM 1427 N N . ASN A 1 179 ? -17.554 -15.461 -8.694 1.00 44.56 179 ASN A N 1
ATOM 1428 C CA . ASN A 1 179 ? -16.871 -16.218 -9.739 1.00 44.56 179 ASN A CA 1
ATOM 1429 C C . ASN A 1 179 ? -17.481 -15.862 -11.116 1.00 44.56 179 ASN A C 1
ATOM 1431 O O . ASN A 1 179 ? -18.190 -16.671 -11.708 1.00 44.56 179 ASN A O 1
ATOM 1435 N N . GLN A 1 180 ? -17.252 -14.648 -11.622 1.00 43.78 180 GLN A N 1
ATOM 1436 C CA . GLN A 1 180 ? -17.710 -14.204 -12.946 1.00 43.78 180 GLN A CA 1
ATOM 1437 C C . GLN A 1 180 ? -16.591 -14.126 -13.990 1.00 43.78 180 GLN A C 1
ATOM 1439 O O . GLN A 1 180 ? -16.826 -13.699 -15.112 1.00 43.78 180 GLN A O 1
ATOM 1444 N N . PHE A 1 181 ? -15.396 -14.630 -13.684 1.00 44.44 181 PHE A N 1
ATOM 1445 C CA . PHE A 1 181 ? -14.395 -14.910 -14.711 1.00 44.44 181 PHE A CA 1
ATOM 1446 C C . PHE A 1 181 ? -14.144 -16.410 -14.777 1.00 44.44 181 PHE A C 1
ATOM 1448 O O . PHE A 1 181 ? -13.127 -16.919 -14.317 1.00 44.44 181 PHE A O 1
ATOM 1455 N N . SER A 1 182 ? -15.103 -17.137 -15.357 1.00 41.03 182 SER A N 1
ATOM 1456 C CA . SER A 1 182 ? -14.783 -18.432 -15.950 1.00 41.03 182 SER A CA 1
ATOM 1457 C C . SER A 1 182 ? -13.890 -18.151 -17.170 1.00 41.03 182 SER A C 1
ATOM 1459 O O . SER A 1 182 ? -14.331 -17.426 -18.062 1.00 41.03 182 SER A O 1
ATOM 1461 N N . PRO A 1 183 ? -12.661 -18.692 -17.265 1.00 46.91 183 PRO A N 1
ATOM 1462 C CA . PRO A 1 183 ? -11.741 -18.444 -18.387 1.00 46.91 183 PRO A CA 1
ATOM 1463 C C . PRO A 1 183 ? -12.229 -18.944 -19.761 1.00 46.91 183 PRO A C 1
ATOM 1465 O O . PRO A 1 183 ? -11.475 -18.935 -20.730 1.00 46.91 183 PRO A O 1
ATOM 1468 N N . THR A 1 184 ? -13.474 -19.407 -19.866 1.00 46.31 184 THR A N 1
ATOM 1469 C CA . THR A 1 184 ? -13.995 -20.131 -21.029 1.00 46.31 184 THR A CA 1
ATOM 1470 C C . THR A 1 184 ? -14.543 -19.218 -22.140 1.00 46.31 184 THR A C 1
ATOM 1472 O O . THR A 1 184 ? -14.801 -19.694 -23.242 1.00 46.31 184 THR A O 1
ATOM 1475 N N . GLU A 1 185 ? -14.675 -17.905 -21.917 1.00 43.44 185 GLU A N 1
ATOM 1476 C CA . GLU A 1 185 ? -15.236 -16.976 -22.922 1.00 43.44 185 GLU A CA 1
ATOM 1477 C C . GLU A 1 185 ? -14.196 -16.202 -23.752 1.00 43.44 185 GLU A C 1
ATOM 1479 O O . GLU A 1 185 ? -14.561 -15.460 -24.660 1.00 43.44 185 GLU A O 1
ATOM 1484 N N . LEU A 1 186 ? -12.895 -16.430 -23.545 1.00 45.00 186 LEU A N 1
ATOM 1485 C CA . LEU A 1 186 ? -11.834 -15.902 -24.420 1.00 45.00 186 LEU A CA 1
ATOM 1486 C C . LEU A 1 186 ? -11.441 -16.895 -25.522 1.00 45.00 186 LEU A C 1
ATOM 1488 O O . LEU A 1 186 ? -10.275 -16.994 -25.900 1.00 45.00 186 LEU A O 1
ATOM 1492 N N . THR A 1 187 ? -12.414 -17.626 -26.068 1.00 46.34 187 THR A N 1
ATOM 1493 C CA . THR A 1 187 ? -12.199 -18.342 -27.330 1.00 46.34 187 THR A CA 1
ATOM 1494 C C . THR A 1 187 ? -12.465 -17.353 -28.467 1.00 46.34 187 THR A C 1
ATOM 1496 O O . THR A 1 187 ? -13.612 -16.929 -28.627 1.00 46.34 187 THR A O 1
ATOM 1499 N N . PRO A 1 188 ? -11.469 -16.960 -29.284 1.00 44.50 188 PRO A N 1
ATOM 1500 C CA . PRO A 1 188 ? -11.752 -16.219 -30.501 1.00 44.50 188 PRO A CA 1
ATOM 1501 C C . PRO A 1 188 ? -12.614 -17.127 -31.376 1.00 44.50 188 PRO A C 1
ATOM 1503 O O . PRO A 1 188 ? -12.167 -18.202 -31.779 1.00 44.50 188 PRO A O 1
ATOM 1506 N N . GLN A 1 189 ? -13.856 -16.730 -31.657 1.00 42.75 189 GLN A N 1
ATOM 1507 C CA . GLN A 1 189 ? -14.635 -17.402 -32.686 1.00 42.75 189 GLN A CA 1
ATOM 1508 C C . GLN A 1 189 ? -13.857 -17.288 -34.000 1.00 42.75 189 GLN A C 1
ATOM 1510 O O . GLN A 1 189 ? -13.774 -16.218 -34.604 1.00 42.75 189 GLN A O 1
ATOM 1515 N N . ALA A 1 190 ? -13.280 -18.405 -34.441 1.00 49.88 190 ALA A N 1
ATOM 1516 C CA . ALA A 1 190 ? -12.827 -18.590 -35.807 1.00 49.88 190 ALA A CA 1
ATOM 1517 C C . ALA A 1 190 ? -14.071 -18.609 -36.711 1.00 49.88 190 ALA A C 1
ATOM 1519 O O . ALA A 1 190 ? -14.607 -19.657 -37.059 1.00 49.88 190 ALA A O 1
ATOM 1520 N N . GLY A 1 191 ? -14.576 -17.417 -37.025 1.00 39.06 191 GLY A N 1
ATOM 1521 C CA . GLY A 1 191 ? -15.672 -17.196 -37.952 1.00 39.06 191 GLY A CA 1
ATOM 1522 C C . GLY A 1 191 ? -15.166 -17.214 -39.388 1.00 39.06 191 GLY A C 1
ATOM 1523 O O . GLY A 1 191 ? -14.357 -16.383 -39.798 1.00 39.06 191 GLY A O 1
ATOM 1524 N N . HIS A 1 192 ? -15.657 -18.184 -40.146 1.00 43.00 192 HIS A N 1
ATOM 1525 C CA . HIS A 1 192 ? -15.476 -18.331 -41.578 1.00 43.00 192 HIS A CA 1
ATOM 1526 C C . HIS A 1 192 ? -15.809 -17.065 -42.392 1.00 43.00 192 HIS A C 1
ATOM 1528 O O . HIS A 1 192 ? -16.852 -16.448 -42.212 1.00 43.00 192 HIS A O 1
ATOM 1534 N N . GLY A 1 193 ? -14.947 -16.779 -43.374 1.00 44.59 193 GLY A N 1
ATOM 1535 C CA . GLY A 1 193 ? -15.308 -16.328 -44.722 1.00 44.59 193 GLY A CA 1
ATOM 1536 C C . GLY A 1 193 ? -16.195 -15.089 -44.871 1.00 44.59 193 GLY A C 1
ATOM 1537 O O . GLY A 1 193 ? -17.394 -15.213 -45.098 1.00 44.59 193 GLY A O 1
ATOM 1538 N N . ALA A 1 194 ? -15.575 -13.911 -44.968 1.00 38.59 194 ALA A N 1
ATOM 1539 C CA . ALA A 1 194 ? -16.174 -12.759 -45.638 1.00 38.59 194 ALA A CA 1
ATOM 1540 C C . ALA A 1 194 ? -15.390 -12.447 -46.922 1.00 38.59 194 ALA A C 1
ATOM 1542 O O . ALA A 1 194 ? -14.251 -11.981 -46.897 1.00 38.59 194 ALA A O 1
ATOM 1543 N N . LYS A 1 195 ? -16.018 -12.743 -48.063 1.00 41.34 195 LYS A N 1
ATOM 1544 C CA . LYS A 1 195 ? -15.625 -12.235 -49.379 1.00 41.34 195 LYS A CA 1
ATOM 1545 C C . LYS A 1 195 ? -15.653 -10.702 -49.361 1.00 41.34 195 LYS A C 1
ATOM 1547 O O . LYS A 1 195 ? -16.643 -10.123 -48.939 1.00 41.34 195 LYS A O 1
ATOM 1552 N N . GLY A 1 196 ? -14.594 -10.097 -49.901 1.00 48.31 196 GLY A N 1
ATOM 1553 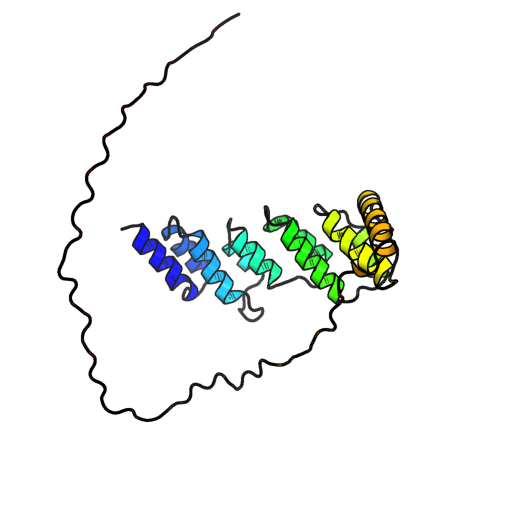C CA . GLY A 1 196 ? -14.584 -8.793 -50.570 1.00 48.31 196 GLY A CA 1
ATOM 1554 C C . GLY A 1 196 ? -15.287 -7.627 -49.876 1.00 48.31 196 GLY A C 1
ATOM 1555 O O . GLY A 1 196 ? -16.449 -7.348 -50.154 1.00 48.31 196 GLY A O 1
ATOM 1556 N N . THR A 1 197 ? -14.528 -6.830 -49.127 1.00 36.41 197 THR A N 1
ATOM 1557 C CA . THR A 1 197 ? -14.846 -5.413 -48.928 1.00 36.41 197 THR A CA 1
ATOM 1558 C C . THR A 1 197 ? -13.697 -4.557 -49.450 1.00 36.41 197 THR A C 1
ATOM 1560 O O . THR A 1 197 ? -12.529 -4.749 -49.117 1.00 36.41 197 THR A O 1
ATOM 1563 N N . ASN A 1 198 ? -14.052 -3.639 -50.351 1.00 43.03 198 ASN A N 1
ATOM 1564 C CA . ASN A 1 198 ? -13.187 -2.607 -50.907 1.00 43.03 198 ASN A CA 1
ATOM 1565 C C . ASN A 1 198 ? -12.508 -1.824 -49.775 1.00 43.03 198 ASN A C 1
ATOM 1567 O O . ASN A 1 198 ? -13.159 -1.045 -49.077 1.00 43.03 198 ASN A O 1
ATOM 1571 N N . VAL A 1 199 ? -11.194 -1.993 -49.629 1.00 43.75 199 VAL A N 1
ATOM 1572 C CA . VAL A 1 199 ? -10.369 -1.108 -48.807 1.00 43.75 199 VAL A CA 1
ATOM 1573 C C . VAL A 1 199 ? -10.305 0.235 -49.524 1.00 43.75 199 VAL A C 1
ATOM 1575 O O . VAL A 1 199 ? -9.622 0.395 -50.535 1.00 43.75 199 VAL A O 1
ATOM 1578 N N . ARG A 1 200 ? -11.057 1.211 -49.018 1.00 46.53 200 ARG A N 1
ATOM 1579 C CA . ARG A 1 200 ? -10.918 2.604 -49.436 1.00 46.53 200 ARG A CA 1
ATOM 1580 C C . ARG A 1 200 ? -9.533 3.078 -48.966 1.00 46.53 200 ARG A C 1
ATOM 1582 O O . ARG A 1 200 ? -9.254 2.958 -47.773 1.00 46.53 200 ARG A O 1
ATOM 1589 N N . PRO A 1 201 ? -8.654 3.575 -49.852 1.00 57.22 201 PRO A N 1
ATOM 1590 C CA . PRO A 1 201 ? -7.356 4.076 -49.422 1.00 57.22 201 PRO A CA 1
ATOM 1591 C C . PRO A 1 201 ? -7.540 5.293 -48.501 1.00 57.22 201 PRO A C 1
ATOM 1593 O O . PRO A 1 201 ? -8.532 6.022 -48.638 1.00 57.22 201 PRO A O 1
ATOM 1596 N N . PRO A 1 202 ? -6.608 5.523 -47.561 1.00 55.81 202 PRO A N 1
ATOM 1597 C CA . PRO A 1 202 ? -6.678 6.662 -46.657 1.00 55.81 202 PRO A CA 1
ATOM 1598 C C . PRO A 1 202 ? -6.656 7.984 -47.444 1.00 55.81 202 PRO A C 1
ATOM 1600 O O . PRO A 1 202 ? -6.021 8.064 -48.502 1.00 55.81 202 PRO A O 1
ATOM 1603 N N . PRO A 1 203 ? -7.344 9.031 -46.954 1.00 51.72 203 PRO A N 1
ATOM 1604 C CA . PRO A 1 203 ? -7.329 10.333 -47.601 1.00 51.72 203 PRO A CA 1
ATOM 1605 C C . PRO A 1 203 ? -5.903 10.895 -47.606 1.00 51.72 203 PRO A C 1
ATOM 1607 O O . PRO A 1 203 ? -5.220 10.918 -46.582 1.00 51.72 203 PRO A O 1
ATOM 1610 N N . LYS A 1 204 ? -5.454 11.345 -48.782 1.00 48.00 204 LYS A N 1
ATOM 1611 C CA . LYS A 1 204 ? -4.190 12.064 -48.946 1.00 48.00 204 LYS A CA 1
ATOM 1612 C C . LYS A 1 204 ? -4.284 13.393 -48.193 1.00 48.00 204 LYS A C 1
ATOM 1614 O O . LYS A 1 204 ? -5.169 14.201 -48.467 1.00 48.00 204 LYS A O 1
ATOM 1619 N N . PHE A 1 205 ? -3.380 13.605 -47.240 1.00 49.38 205 PHE A N 1
ATOM 1620 C CA . PHE A 1 205 ? -3.202 14.890 -46.567 1.00 49.38 205 PHE A CA 1
ATOM 1621 C C . PHE A 1 205 ? -2.468 15.860 -47.501 1.00 49.38 205 PHE A C 1
ATOM 1623 O O . PHE A 1 205 ? -1.265 16.070 -47.386 1.00 49.38 205 PHE A O 1
ATOM 1630 N N . ASP A 1 206 ? -3.204 16.464 -48.429 1.00 52.56 206 ASP A N 1
ATOM 1631 C CA . ASP A 1 206 ? -2.725 17.612 -49.195 1.00 52.56 206 ASP A CA 1
ATOM 1632 C C . ASP A 1 206 ? -2.997 18.892 -48.396 1.00 52.56 206 ASP A C 1
ATOM 1634 O O . ASP A 1 206 ? -4.040 19.524 -48.565 1.00 52.56 206 ASP A O 1
ATOM 1638 N N . LYS A 1 207 ? -2.077 19.241 -47.483 1.00 50.88 207 LYS A N 1
ATOM 1639 C CA . LYS A 1 207 ? -1.703 20.629 -47.131 1.00 50.88 207 LYS A CA 1
ATOM 1640 C C . LYS A 1 207 ? -0.651 20.657 -46.009 1.00 50.88 207 LYS A C 1
ATOM 1642 O O . LYS A 1 207 ? -0.895 20.092 -44.944 1.00 50.88 207 LYS A O 1
ATOM 1647 N N . PRO A 1 208 ? 0.482 21.359 -46.190 1.00 55.03 208 PRO A N 1
ATOM 1648 C CA . PRO A 1 208 ? 1.371 21.672 -45.080 1.00 55.03 208 PRO A CA 1
ATOM 1649 C C . PRO A 1 208 ? 0.700 22.689 -44.134 1.00 55.03 208 PRO A C 1
ATOM 1651 O O . PRO A 1 208 ? -0.048 23.557 -44.600 1.00 55.03 208 PRO A O 1
ATOM 1654 N N . PRO A 1 209 ? 0.949 22.612 -42.815 1.00 55.88 209 PRO A N 1
ATOM 1655 C CA . PRO A 1 209 ? 0.411 23.573 -41.862 1.00 55.88 209 PRO A CA 1
ATOM 1656 C C . PRO A 1 209 ? 0.959 24.975 -42.152 1.00 55.88 209 PRO A C 1
ATOM 1658 O O . PRO A 1 209 ? 2.170 25.188 -42.224 1.00 55.88 209 PRO A O 1
ATOM 1661 N N . GLN A 1 210 ? 0.047 25.932 -42.335 1.00 50.12 210 GLN A N 1
ATOM 1662 C CA . GLN A 1 210 ? 0.379 27.349 -42.442 1.00 50.12 210 GLN A CA 1
ATOM 1663 C C . GLN A 1 210 ? 0.963 27.849 -41.115 1.00 50.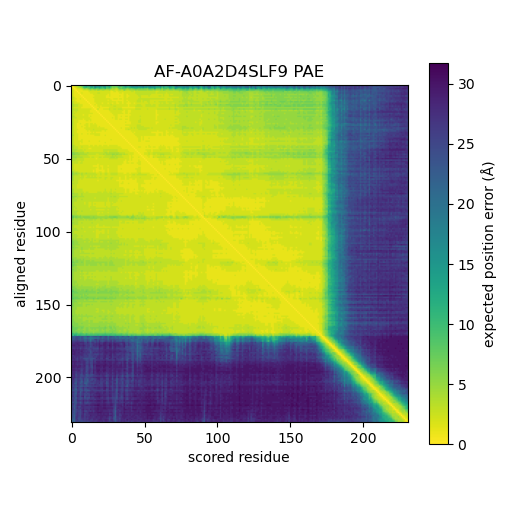12 210 GLN A C 1
ATOM 1665 O O . GLN A 1 210 ? 0.485 27.502 -40.034 1.00 50.12 210 GLN A O 1
ATOM 1670 N N . GLY A 1 211 ? 2.039 28.626 -41.235 1.00 46.16 211 GLY A N 1
ATOM 1671 C CA . GLY A 1 211 ? 2.923 29.014 -40.146 1.00 46.16 211 GLY A CA 1
ATOM 1672 C C . GLY A 1 211 ? 2.247 29.780 -39.012 1.00 46.16 211 GLY A C 1
ATOM 1673 O O . GLY A 1 211 ? 1.436 30.680 -39.218 1.00 46.16 211 GLY A O 1
ATOM 1674 N N . ILE A 1 212 ? 2.667 29.441 -37.797 1.00 59.03 212 ILE A N 1
ATOM 1675 C CA . ILE A 1 212 ? 2.441 30.237 -36.594 1.00 59.03 212 ILE A CA 1
ATOM 1676 C C . ILE A 1 212 ? 3.404 31.438 -36.656 1.00 59.03 212 ILE A C 1
ATOM 1678 O O . ILE A 1 212 ? 4.606 31.226 -36.840 1.00 59.03 212 ILE A O 1
ATOM 1682 N N . PRO A 1 213 ? 2.932 32.690 -36.515 1.00 58.44 213 PRO A N 1
ATOM 1683 C CA . PRO A 1 213 ? 3.817 33.849 -36.488 1.00 58.44 213 PRO A CA 1
ATOM 1684 C C . PRO A 1 213 ? 4.716 33.836 -35.234 1.00 58.44 213 PRO A C 1
ATOM 1686 O O . PRO A 1 213 ? 4.268 33.440 -34.153 1.00 58.44 213 PRO A O 1
ATOM 1689 N N . PRO A 1 214 ? 5.984 34.275 -35.342 1.00 56.28 214 PRO A N 1
ATOM 1690 C CA . PRO A 1 214 ? 6.922 34.260 -34.228 1.00 56.28 214 PRO A CA 1
ATOM 1691 C C . PRO A 1 214 ? 6.521 35.262 -33.138 1.00 56.28 214 PRO A C 1
ATOM 1693 O O . PRO A 1 214 ? 6.235 36.430 -33.403 1.00 56.28 214 PRO A O 1
ATOM 1696 N N . LYS A 1 215 ? 6.548 34.799 -31.885 1.00 63.56 215 LYS A N 1
ATOM 1697 C CA . LYS A 1 215 ? 6.389 35.629 -30.684 1.00 63.56 215 LYS A CA 1
ATOM 1698 C C . LYS A 1 215 ? 7.603 36.570 -30.542 1.00 63.56 215 LYS A C 1
ATOM 1700 O O . LYS A 1 215 ? 8.734 36.102 -30.693 1.00 63.56 215 LYS A O 1
ATOM 1705 N N . PRO A 1 216 ? 7.419 37.862 -30.222 1.00 55.66 216 PRO A N 1
ATOM 1706 C CA . PRO A 1 216 ? 8.536 38.779 -30.025 1.00 55.66 216 PRO A CA 1
ATOM 1707 C C . PRO A 1 216 ? 9.363 38.409 -28.783 1.00 55.66 216 PRO A C 1
ATOM 1709 O O . PRO A 1 216 ? 8.823 38.153 -27.705 1.00 55.66 216 PRO A O 1
ATOM 1712 N N . ARG A 1 217 ? 10.693 38.397 -28.960 1.00 49.47 217 ARG A N 1
ATOM 1713 C CA . ARG A 1 217 ? 11.718 38.268 -27.912 1.00 49.47 217 ARG 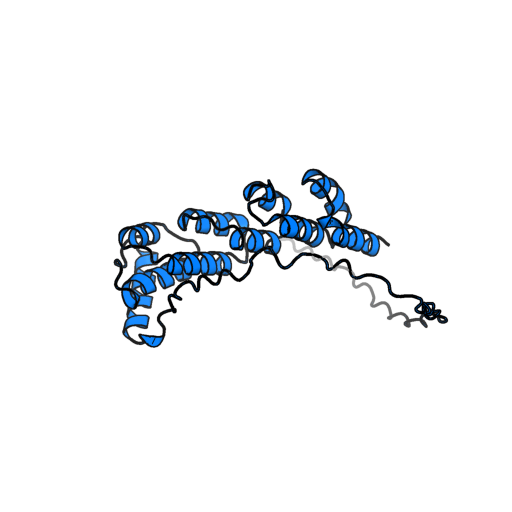A CA 1
ATOM 1714 C C . ARG A 1 217 ? 11.500 39.328 -26.827 1.00 49.47 217 ARG A C 1
ATOM 1716 O O . ARG A 1 217 ? 11.676 40.513 -27.096 1.00 49.47 217 ARG A O 1
ATOM 1723 N N . GLN A 1 218 ? 11.198 38.906 -25.601 1.00 56.12 218 GLN A N 1
ATOM 1724 C CA . GLN A 1 218 ? 11.384 39.757 -24.426 1.00 56.12 218 GLN A CA 1
ATOM 1725 C C . GLN A 1 218 ? 12.849 39.695 -23.988 1.00 56.12 218 GLN A C 1
ATOM 1727 O O . GLN A 1 218 ? 13.462 38.627 -23.937 1.00 56.12 218 GLN A O 1
ATOM 1732 N N . GLY A 1 219 ? 13.414 40.884 -23.792 1.00 49.88 219 GLY A N 1
ATOM 1733 C CA . GLY A 1 219 ? 14.834 41.128 -23.601 1.00 49.88 219 GLY A CA 1
ATOM 1734 C C . GLY A 1 219 ? 15.404 40.562 -22.306 1.00 49.88 219 GLY A C 1
ATOM 1735 O O . GLY A 1 219 ? 14.722 40.399 -21.297 1.00 49.88 219 GLY A O 1
ATOM 1736 N N . HIS A 1 220 ? 16.705 40.296 -22.375 1.00 47.81 220 HIS A N 1
ATOM 1737 C CA . HIS A 1 220 ? 17.580 40.071 -21.237 1.00 47.81 220 HIS A CA 1
ATOM 1738 C C . HIS A 1 220 ? 17.497 41.230 -20.238 1.00 47.81 220 HIS A C 1
ATOM 1740 O O . HIS A 1 220 ? 17.748 42.380 -20.597 1.00 47.81 220 HIS A O 1
ATOM 1746 N N . VAL A 1 221 ? 17.236 40.905 -18.973 1.00 55.62 221 VAL A N 1
ATOM 1747 C CA . VAL A 1 221 ? 17.576 41.760 -17.833 1.00 55.62 221 VAL A CA 1
ATOM 1748 C C . VAL A 1 221 ? 18.783 41.125 -17.150 1.00 55.62 221 VAL A C 1
ATOM 1750 O O . VAL A 1 221 ? 18.752 39.958 -16.763 1.00 55.62 221 VAL A O 1
ATOM 1753 N N . ALA A 1 222 ? 19.871 41.889 -17.089 1.00 58.03 222 ALA A N 1
ATOM 1754 C CA . ALA A 1 222 ? 21.142 41.503 -16.492 1.00 58.03 222 ALA A CA 1
ATOM 1755 C C . ALA A 1 222 ? 21.029 41.274 -14.969 1.00 58.03 222 ALA A C 1
ATOM 1757 O O . ALA A 1 222 ? 20.231 41.944 -14.309 1.00 58.03 222 ALA A O 1
ATOM 1758 N N . PRO A 1 223 ? 21.864 40.403 -14.376 1.00 56.31 223 PRO A N 1
ATOM 1759 C CA . PRO A 1 223 ? 21.960 40.284 -12.927 1.00 56.31 223 PRO A CA 1
ATOM 1760 C C . PRO A 1 223 ? 22.730 41.474 -12.334 1.00 56.31 223 PRO A C 1
ATOM 1762 O O . PRO A 1 223 ? 23.890 41.721 -12.670 1.00 56.31 223 PRO A O 1
ATOM 1765 N N . GLN A 1 224 ? 22.091 42.209 -11.420 1.00 56.28 224 GLN A N 1
ATOM 1766 C CA . GLN A 1 224 ? 22.783 43.163 -10.557 1.00 56.28 224 GLN A CA 1
ATOM 1767 C C . GLN A 1 224 ? 23.496 42.414 -9.430 1.00 56.28 224 GLN A C 1
ATOM 1769 O O . GLN A 1 224 ? 22.873 41.880 -8.514 1.00 56.28 224 GLN A O 1
ATOM 1774 N N . ASN A 1 225 ? 24.825 42.438 -9.492 1.00 53.91 225 ASN A N 1
ATOM 1775 C CA . ASN A 1 225 ? 25.700 42.248 -8.345 1.00 53.91 225 ASN A CA 1
ATOM 1776 C C . ASN A 1 225 ? 25.372 43.289 -7.265 1.00 53.91 225 ASN A C 1
ATOM 1778 O O . ASN A 1 225 ? 25.508 44.490 -7.502 1.00 53.91 225 ASN A O 1
ATOM 1782 N N . LYS A 1 226 ? 25.057 42.836 -6.051 1.00 56.84 226 LYS A N 1
ATOM 1783 C CA . LYS A 1 226 ? 25.338 43.608 -4.839 1.00 56.84 226 LYS A CA 1
ATOM 1784 C C . LYS A 1 226 ? 26.090 42.735 -3.851 1.00 56.84 226 LYS A C 1
ATOM 1786 O O . LYS A 1 226 ? 25.521 41.912 -3.147 1.00 56.84 226 LYS A O 1
ATOM 1791 N N . ALA A 1 227 ? 27.398 42.968 -3.826 1.00 55.59 227 ALA A N 1
ATOM 1792 C CA . ALA A 1 227 ? 28.215 42.751 -2.655 1.00 55.59 227 ALA A CA 1
ATOM 1793 C C . ALA A 1 227 ? 27.680 43.634 -1.521 1.00 55.59 227 ALA A C 1
ATOM 1795 O O . ALA A 1 227 ? 27.508 44.841 -1.706 1.00 55.59 227 ALA A O 1
ATOM 1796 N N . GLN A 1 228 ? 27.464 43.049 -0.348 1.00 53.91 228 GLN A N 1
ATOM 1797 C CA . GLN A 1 228 ? 27.415 43.810 0.889 1.00 53.91 228 GLN A CA 1
ATOM 1798 C C . GLN A 1 228 ? 28.406 43.192 1.864 1.00 53.91 228 GLN A C 1
ATOM 1800 O O . GLN A 1 228 ? 28.313 42.034 2.260 1.00 53.91 228 GLN A O 1
ATOM 1805 N N . LYS A 1 229 ? 29.427 44.000 2.120 1.00 62.09 229 LYS A N 1
ATOM 1806 C CA . LYS A 1 229 ? 30.540 43.791 3.026 1.00 62.09 229 LYS A CA 1
ATOM 1807 C C . LYS A 1 229 ? 30.249 44.591 4.297 1.00 62.09 229 LYS A C 1
ATOM 1809 O O . LYS A 1 229 ? 29.748 45.711 4.187 1.00 62.09 229 LYS A O 1
ATOM 1814 N N . ASN A 1 230 ? 30.753 44.050 5.405 1.00 52.81 230 ASN A N 1
ATOM 1815 C CA . ASN A 1 230 ? 31.130 44.708 6.664 1.00 52.81 230 ASN A CA 1
ATOM 1816 C C . ASN A 1 230 ? 30.014 45.003 7.679 1.00 52.81 230 ASN A C 1
ATOM 1818 O O . ASN A 1 230 ? 28.865 45.184 7.277 1.00 52.81 230 ASN A O 1
ATOM 1822 N N . PRO A 1 231 ? 30.373 45.237 8.957 1.00 63.66 231 PRO A N 1
ATOM 1823 C CA . PRO A 1 231 ? 31.628 44.944 9.676 1.00 63.66 231 PRO A CA 1
ATOM 1824 C C . PRO A 1 231 ? 31.493 43.825 10.723 1.00 63.66 231 PRO A C 1
ATOM 1826 O O . PRO A 1 231 ? 30.389 43.650 11.282 1.00 63.66 231 PRO A O 1
#